Protein AF-A0ABC8R540-F1 (afdb_monomer_lite)

Structure (mmCIF, N/CA/C/O backbone):
data_AF-A0ABC8R540-F1
#
_entry.id   AF-A0ABC8R540-F1
#
loop_
_atom_site.group_PDB
_atom_site.id
_atom_site.type_symbol
_atom_site.label_atom_id
_atom_site.label_alt_id
_atom_site.label_comp_id
_atom_site.label_asym_id
_atom_site.label_entity_id
_atom_site.label_seq_id
_atom_site.pdbx_PDB_ins_code
_atom_site.Cartn_x
_atom_site.Cartn_y
_atom_site.Cartn_z
_atom_site.occupancy
_atom_site.B_iso_or_equiv
_atom_site.auth_seq_id
_atom_site.auth_comp_id
_atom_site.auth_asym_id
_atom_site.auth_atom_id
_atom_site.pdbx_PDB_model_num
ATOM 1 N N . MET A 1 1 ? 13.181 5.655 23.644 1.00 47.12 1 MET A N 1
ATOM 2 C CA . MET A 1 1 ? 13.626 5.538 22.234 1.00 47.12 1 MET A CA 1
ATOM 3 C C . MET A 1 1 ? 14.378 6.788 21.792 1.00 47.12 1 MET A C 1
ATOM 5 O O . MET A 1 1 ? 15.473 6.638 21.285 1.00 47.12 1 MET A O 1
ATOM 9 N N . ARG A 1 2 ? 13.853 7.995 22.060 1.00 46.38 2 ARG A N 1
ATOM 10 C CA . ARG A 1 2 ? 14.458 9.276 21.644 1.00 46.38 2 ARG A CA 1
ATOM 11 C C . ARG A 1 2 ? 15.790 9.652 22.323 1.00 46.38 2 ARG A C 1
ATOM 13 O O . ARG A 1 2 ? 16.563 10.379 21.729 1.00 46.38 2 ARG A O 1
ATOM 20 N N . SER A 1 3 ? 16.086 9.136 23.518 1.00 61.06 3 SER A N 1
ATOM 21 C CA . SER A 1 3 ? 17.329 9.436 24.257 1.00 61.06 3 SER A CA 1
ATOM 22 C C . SER A 1 3 ? 18.547 8.604 23.835 1.00 61.06 3 SER A C 1
ATOM 24 O O . SER A 1 3 ? 19.637 8.805 24.357 1.00 61.06 3 SER A O 1
ATOM 26 N N . ASN A 1 4 ? 18.376 7.634 22.932 1.00 74.06 4 ASN A N 1
ATOM 27 C CA . ASN A 1 4 ? 19.455 6.761 22.481 1.00 74.06 4 ASN A CA 1
ATOM 28 C C . ASN A 1 4 ? 19.668 6.977 20.981 1.00 74.06 4 ASN A C 1
ATOM 30 O O . ASN A 1 4 ? 18.950 6.402 20.160 1.00 74.06 4 ASN A O 1
ATOM 34 N N . LEU A 1 5 ? 20.647 7.824 20.655 1.00 74.94 5 LEU A N 1
ATOM 35 C CA . LEU A 1 5 ? 20.986 8.202 19.281 1.00 74.94 5 LEU A CA 1
ATOM 36 C C . LEU A 1 5 ? 21.286 6.981 18.401 1.00 74.94 5 LEU A C 1
ATOM 38 O O . LEU A 1 5 ? 20.848 6.947 17.258 1.00 74.94 5 LEU A O 1
ATOM 42 N N . GLY A 1 6 ? 21.928 5.940 18.943 1.00 73.75 6 GLY A N 1
ATOM 43 C CA . GLY A 1 6 ? 22.198 4.702 18.204 1.00 73.75 6 GLY A CA 1
ATOM 44 C C . GLY A 1 6 ? 20.923 3.968 17.775 1.00 73.75 6 GLY A C 1
ATOM 45 O O . GLY A 1 6 ? 20.783 3.586 16.618 1.00 73.75 6 GLY A O 1
ATOM 46 N N . LYS A 1 7 ? 19.939 3.829 18.674 1.00 64.69 7 LYS A N 1
ATOM 47 C CA . LYS A 1 7 ? 18.637 3.216 18.335 1.00 64.69 7 LYS A CA 1
ATOM 48 C C . LYS A 1 7 ? 17.853 4.045 17.317 1.00 64.69 7 LYS A C 1
ATOM 50 O O . LYS A 1 7 ? 17.148 3.473 16.490 1.00 64.69 7 LYS A O 1
ATOM 55 N N . LEU A 1 8 ? 17.967 5.370 17.387 1.00 70.69 8 LEU A N 1
ATOM 56 C CA . LEU A 1 8 ? 17.351 6.278 16.422 1.00 70.69 8 LEU A CA 1
ATOM 57 C C . LEU A 1 8 ? 18.009 6.149 15.040 1.00 70.69 8 LEU A C 1
ATOM 59 O O . LEU A 1 8 ? 17.301 6.027 14.046 1.00 70.69 8 LEU A O 1
ATOM 63 N N . ALA A 1 9 ? 19.342 6.106 14.986 1.00 68.88 9 ALA A N 1
ATOM 64 C CA . ALA A 1 9 ? 20.094 5.924 13.749 1.00 68.88 9 ALA A CA 1
ATOM 65 C C . ALA A 1 9 ? 19.751 4.591 13.069 1.00 68.88 9 ALA A C 1
ATOM 67 O O . ALA A 1 9 ? 19.453 4.576 11.881 1.00 68.88 9 ALA A O 1
ATOM 68 N N . ILE A 1 10 ? 19.696 3.488 13.824 1.00 72.19 10 ILE A N 1
ATOM 69 C CA . ILE A 1 10 ? 19.305 2.172 13.290 1.00 72.19 10 ILE A CA 1
ATOM 70 C C . ILE A 1 10 ? 17.893 2.215 12.695 1.00 72.19 10 ILE A C 1
ATOM 72 O O . ILE A 1 10 ? 17.674 1.698 11.604 1.00 72.19 10 ILE A O 1
ATOM 76 N N . PHE A 1 11 ? 16.937 2.846 13.383 1.00 75.31 11 PHE A N 1
ATOM 77 C CA . PHE A 1 11 ? 15.575 2.988 12.867 1.00 75.31 11 PHE A CA 1
ATOM 78 C C . PHE A 1 11 ? 15.550 3.727 11.521 1.00 75.31 11 PHE A C 1
ATOM 80 O O . PHE A 1 11 ? 14.946 3.234 10.572 1.00 75.31 11 PHE A O 1
ATOM 87 N N . TRP A 1 12 ? 16.240 4.865 11.417 1.00 76.81 12 TRP A N 1
ATOM 88 C CA . TRP A 1 12 ? 16.290 5.643 10.177 1.00 76.81 12 TRP A CA 1
ATOM 89 C C . TRP A 1 12 ? 17.047 4.943 9.053 1.00 76.81 12 TRP A C 1
ATOM 91 O O . TRP A 1 12 ? 16.601 4.998 7.913 1.00 76.81 12 TRP A O 1
ATOM 101 N N . LEU A 1 13 ? 18.133 4.233 9.361 1.00 79.81 13 LEU A N 1
ATOM 102 C CA . LEU A 1 13 ? 18.852 3.427 8.375 1.00 79.81 13 LEU A CA 1
ATOM 103 C C . LEU A 1 13 ? 17.960 2.319 7.807 1.00 79.81 13 LEU A C 1
ATOM 105 O O . LEU A 1 13 ? 17.928 2.126 6.598 1.00 79.81 13 LEU A O 1
ATOM 109 N N . LEU A 1 14 ? 17.174 1.642 8.650 1.00 75.94 14 LEU A N 1
ATOM 110 C CA . LEU A 1 14 ? 16.216 0.636 8.184 1.00 75.94 14 LEU A CA 1
ATOM 111 C C . LEU A 1 14 ? 15.111 1.247 7.311 1.00 75.94 14 LEU A C 1
ATOM 113 O O . LEU A 1 14 ? 14.719 0.637 6.320 1.00 75.94 14 LEU A O 1
ATOM 117 N N . GLN A 1 15 ? 14.624 2.447 7.648 1.00 78.56 15 GLN A N 1
ATOM 118 C CA . GLN A 1 15 ? 13.660 3.170 6.808 1.00 78.56 15 GLN A CA 1
ATOM 119 C C . GLN A 1 15 ? 14.271 3.580 5.463 1.00 78.56 15 GLN A C 1
ATOM 121 O O . GLN A 1 15 ? 13.630 3.401 4.434 1.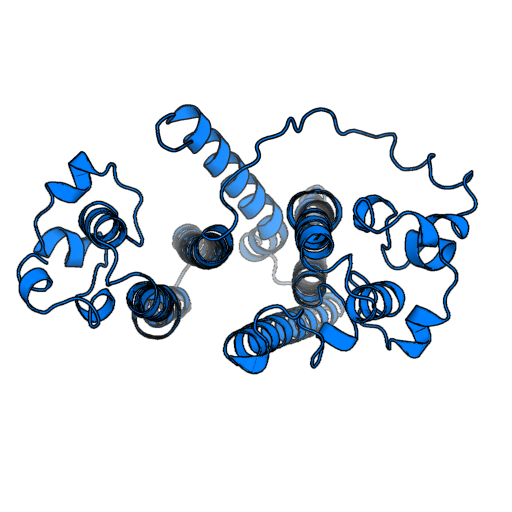00 78.56 15 GLN A O 1
ATOM 126 N N . ALA A 1 16 ? 15.512 4.070 5.455 1.00 78.00 16 ALA A N 1
ATOM 127 C CA . ALA A 1 16 ? 16.214 4.448 4.233 1.00 78.00 16 ALA A CA 1
ATOM 128 C C . ALA A 1 16 ? 16.459 3.239 3.321 1.00 78.00 16 ALA A C 1
ATOM 130 O O . ALA A 1 16 ? 16.177 3.313 2.131 1.00 78.00 16 ALA A O 1
ATOM 131 N N . VAL A 1 17 ? 16.913 2.110 3.880 1.00 80.75 17 VAL A N 1
ATOM 132 C CA . VAL A 1 17 ? 17.116 0.861 3.126 1.00 80.75 17 VAL A CA 1
ATOM 133 C C . VAL A 1 17 ? 15.801 0.344 2.556 1.00 80.75 17 VAL A C 1
ATOM 135 O O . VAL A 1 17 ? 15.766 -0.052 1.394 1.00 80.75 17 VAL A O 1
ATOM 138 N N . TRP A 1 18 ? 14.714 0.373 3.335 1.00 83.62 18 TRP A N 1
ATOM 139 C CA . TRP A 1 18 ? 13.384 0.017 2.835 1.00 83.62 18 TRP A CA 1
ATOM 140 C C . TRP A 1 18 ? 13.024 0.893 1.642 1.00 83.62 18 TRP A C 1
ATOM 142 O O . TRP A 1 18 ? 12.814 0.375 0.546 1.00 83.62 18 TRP A O 1
ATOM 152 N N . VAL A 1 19 ? 12.966 2.205 1.853 1.00 85.44 19 VAL A N 1
ATOM 153 C CA . VAL A 1 19 ? 12.575 3.179 0.836 1.00 85.44 19 VAL A CA 1
ATOM 154 C C . VAL A 1 19 ? 13.396 3.008 -0.441 1.00 85.44 19 VAL A C 1
ATOM 156 O O . VAL A 1 19 ? 12.819 2.888 -1.517 1.00 85.44 19 VAL A O 1
ATOM 159 N N . TRP A 1 20 ? 14.718 2.911 -0.302 1.00 85.19 20 TRP A N 1
ATOM 160 C CA . TRP A 1 20 ? 15.637 2.694 -1.413 1.00 85.19 20 TRP A CA 1
ATOM 161 C C . TRP A 1 20 ? 15.336 1.395 -2.167 1.00 85.19 20 TRP A C 1
ATOM 163 O O . TRP A 1 20 ? 15.278 1.405 -3.392 1.00 85.19 20 TRP A O 1
ATOM 173 N N . THR A 1 21 ? 15.082 0.296 -1.448 1.00 85.06 21 THR A N 1
ATOM 174 C CA . THR A 1 21 ? 14.774 -1.012 -2.051 1.00 85.06 21 THR A CA 1
ATOM 175 C C . THR A 1 21 ? 13.463 -0.975 -2.834 1.00 85.06 21 THR A C 1
ATOM 177 O O . THR A 1 21 ? 13.376 -1.517 -3.932 1.00 85.06 21 THR A O 1
ATOM 180 N N . VAL A 1 22 ? 12.432 -0.326 -2.290 1.00 88.62 22 VAL A N 1
ATOM 181 C CA . VAL A 1 22 ? 11.117 -0.224 -2.940 1.00 88.62 22 VAL A CA 1
ATOM 182 C C . VAL A 1 22 ? 11.162 0.718 -4.145 1.00 88.62 22 VAL A C 1
ATOM 184 O O . VAL A 1 22 ? 10.507 0.440 -5.146 1.00 88.62 22 VAL A O 1
ATOM 187 N N . SER A 1 23 ? 11.990 1.768 -4.112 1.00 88.38 23 SER A N 1
ATOM 188 C CA . SER A 1 23 ? 12.161 2.688 -5.242 1.00 88.38 23 SER A CA 1
ATOM 189 C C . SER A 1 23 ? 13.032 2.144 -6.380 1.00 88.38 23 SER A C 1
ATOM 191 O O . SER A 1 23 ? 13.073 2.772 -7.436 1.00 88.38 23 SER A O 1
ATOM 193 N N . LEU A 1 24 ? 13.706 0.998 -6.206 1.00 87.94 24 LEU A N 1
ATOM 194 C CA . LEU A 1 24 ? 14.643 0.439 -7.190 1.00 87.94 24 LEU A CA 1
ATOM 195 C C . LEU A 1 24 ? 14.094 0.369 -8.628 1.00 87.94 24 LEU A C 1
ATOM 197 O O . LEU A 1 24 ? 14.815 0.818 -9.520 1.00 87.94 24 LEU A O 1
ATOM 201 N N . PRO A 1 25 ? 12.861 -0.116 -8.899 1.00 88.56 25 PRO A N 1
ATOM 202 C CA . PRO A 1 25 ? 12.343 -0.157 -10.269 1.00 88.56 25 PRO A CA 1
ATOM 203 C C . PRO A 1 25 ? 12.325 1.227 -10.933 1.00 88.56 25 PRO A C 1
ATOM 205 O O . PRO A 1 25 ? 12.754 1.385 -12.072 1.00 88.56 25 PRO A O 1
ATOM 208 N N . VAL A 1 26 ? 11.897 2.254 -10.190 1.00 89.06 26 VAL A N 1
ATOM 209 C CA . VAL A 1 26 ? 11.849 3.643 -10.669 1.00 89.06 26 VAL A CA 1
ATOM 210 C C . VAL A 1 26 ? 13.258 4.189 -10.868 1.00 89.06 26 VAL A C 1
ATOM 212 O O . VAL A 1 26 ? 13.526 4.855 -11.865 1.00 89.06 26 VAL A O 1
ATOM 215 N N . THR A 1 27 ? 14.170 3.909 -9.935 1.00 87.62 27 THR A N 1
ATOM 216 C CA . THR A 1 27 ? 15.563 4.354 -10.027 1.00 87.62 27 THR A CA 1
ATOM 217 C C . THR A 1 27 ? 16.251 3.778 -11.261 1.00 87.62 27 THR A C 1
ATOM 219 O O . THR A 1 27 ? 16.881 4.538 -11.989 1.00 87.62 27 THR A O 1
ATOM 222 N N . ILE A 1 28 ? 16.095 2.477 -11.537 1.00 86.00 28 ILE A N 1
ATOM 223 C CA . ILE A 1 28 ? 16.726 1.845 -12.703 1.00 86.00 28 ILE A CA 1
ATOM 224 C C . ILE A 1 28 ? 16.176 2.426 -14.002 1.00 86.00 28 ILE A C 1
ATOM 226 O O . ILE A 1 28 ? 16.968 2.843 -14.846 1.00 86.00 28 ILE A O 1
ATOM 230 N N . VAL A 1 29 ? 14.849 2.528 -14.135 1.00 86.06 29 VAL A N 1
ATOM 231 C CA . VAL A 1 29 ? 14.216 3.087 -15.340 1.00 86.06 29 VAL A CA 1
ATOM 232 C C . VAL A 1 29 ? 14.710 4.508 -15.615 1.00 86.06 29 VAL A C 1
ATOM 234 O O . VAL A 1 29 ? 15.120 4.792 -16.733 1.00 86.06 29 VAL A O 1
ATOM 237 N N . ASN A 1 30 ? 14.755 5.379 -14.601 1.00 86.44 30 ASN A N 1
ATOM 238 C CA . ASN A 1 30 ? 15.206 6.765 -14.779 1.00 86.44 30 ASN A CA 1
ATOM 239 C C . ASN A 1 30 ? 16.727 6.912 -14.951 1.00 86.44 30 ASN A C 1
ATOM 241 O O . ASN A 1 30 ? 17.184 7.925 -15.466 1.00 86.44 30 ASN A O 1
ATOM 245 N N . SER A 1 31 ? 17.519 5.931 -14.509 1.00 86.06 31 SER A N 1
ATOM 246 C CA . SER A 1 31 ? 18.975 5.911 -14.728 1.00 86.06 31 SER A CA 1
ATOM 247 C C . SER A 1 31 ? 19.379 5.317 -16.080 1.00 86.06 31 SER A C 1
ATOM 249 O O . SER A 1 31 ? 20.547 5.372 -16.465 1.00 86.06 31 SER A O 1
ATOM 251 N N . SER A 1 32 ? 18.427 4.704 -16.784 1.00 81.94 32 SER A N 1
ATOM 252 C CA . SER A 1 32 ? 18.671 4.036 -18.049 1.00 81.94 32 SER A CA 1
ATOM 253 C C . SER A 1 32 ? 18.703 5.041 -19.196 1.00 81.94 32 SER A C 1
ATOM 255 O O . SER A 1 32 ? 17.778 5.824 -19.376 1.00 81.94 32 SER A O 1
ATOM 257 N N . ASN A 1 33 ? 19.727 4.946 -20.046 1.00 83.50 33 ASN A N 1
ATOM 258 C CA . ASN A 1 33 ? 19.797 5.679 -21.318 1.00 83.50 33 ASN A CA 1
ATOM 259 C C . ASN A 1 33 ? 19.090 4.928 -22.464 1.00 83.50 33 ASN A C 1
ATOM 261 O O . ASN A 1 33 ? 19.335 5.197 -23.642 1.00 83.50 33 ASN A O 1
ATOM 265 N N . ARG A 1 34 ? 18.277 3.917 -22.133 1.00 82.31 34 ARG A N 1
ATOM 266 C CA . ARG A 1 34 ? 17.535 3.106 -23.100 1.00 82.31 34 ARG A CA 1
ATOM 267 C C . ARG A 1 34 ? 16.124 3.660 -23.221 1.00 82.31 34 ARG A C 1
ATOM 269 O O . ARG A 1 34 ? 15.418 3.782 -22.227 1.00 82.31 34 ARG A O 1
ATOM 276 N N . TYR A 1 35 ? 15.715 3.926 -24.456 1.00 79.12 35 TYR A N 1
ATOM 277 C CA . TYR A 1 35 ? 14.397 4.461 -24.790 1.00 79.12 35 TYR A CA 1
ATOM 278 C C . TYR A 1 35 ? 13.658 3.472 -25.700 1.00 79.12 35 TYR A C 1
ATOM 280 O O . TYR A 1 35 ? 13.552 3.716 -26.906 1.00 79.12 35 TYR A O 1
ATOM 288 N N . PRO A 1 36 ? 13.222 2.310 -25.175 1.00 80.56 36 PRO A N 1
ATOM 289 C CA . PRO A 1 36 ? 12.414 1.389 -25.962 1.00 80.56 36 PRO A CA 1
ATOM 290 C C . PRO A 1 36 ? 11.093 2.057 -26.377 1.00 80.56 36 PRO A C 1
ATOM 292 O O . PRO A 1 36 ? 10.600 2.976 -25.721 1.00 80.56 36 PRO A O 1
ATOM 295 N N . SER A 1 37 ? 10.516 1.600 -27.490 1.00 89.12 37 SER A N 1
ATOM 296 C CA . SER A 1 37 ? 9.146 1.966 -27.872 1.00 89.12 37 SER A CA 1
ATOM 297 C C . SER A 1 37 ? 8.148 1.504 -26.810 1.00 89.12 37 SER A C 1
ATOM 299 O O . SER A 1 37 ? 8.460 0.604 -26.052 1.00 89.12 37 SER A O 1
ATOM 301 N N . LEU A 1 38 ? 6.931 2.047 -26.782 1.00 90.00 38 LEU A N 1
ATOM 302 C CA . LEU A 1 38 ? 5.901 1.602 -25.836 1.00 90.00 38 LEU A CA 1
ATOM 303 C C . LEU A 1 38 ? 5.588 0.098 -25.993 1.00 90.00 38 LEU A C 1
ATOM 305 O O . LEU A 1 38 ? 5.242 -0.351 -27.089 1.00 90.00 38 LEU A O 1
ATOM 309 N N . HIS A 1 39 ? 5.659 -0.651 -24.895 1.00 92.19 39 HIS A N 1
ATOM 310 C CA . HIS A 1 39 ? 5.347 -2.076 -24.804 1.00 92.19 39 HIS A CA 1
ATOM 311 C C . HIS A 1 39 ? 3.999 -2.326 -24.095 1.00 92.19 39 HIS A C 1
ATOM 313 O O . HIS A 1 39 ? 3.390 -1.433 -23.501 1.00 92.19 39 HIS A O 1
ATOM 319 N N . ALA A 1 40 ? 3.491 -3.562 -24.165 1.00 94.81 40 ALA A N 1
ATOM 320 C CA . ALA A 1 40 ? 2.240 -3.933 -23.494 1.00 94.81 40 ALA A CA 1
ATOM 321 C C . ALA A 1 40 ? 2.385 -3.880 -21.963 1.00 94.81 40 ALA A C 1
ATOM 323 O O . ALA A 1 40 ? 1.448 -3.521 -21.253 1.00 94.81 40 ALA A O 1
ATOM 324 N N . GLU A 1 41 ? 3.576 -4.201 -21.471 1.00 94.62 41 GLU A N 1
ATOM 325 C CA . GLU A 1 41 ? 3.988 -4.161 -20.076 1.00 94.62 41 GLU A CA 1
ATOM 326 C C . GLU A 1 41 ? 3.877 -2.747 -19.492 1.00 94.62 41 GLU A C 1
ATOM 328 O O . GLU A 1 41 ? 3.388 -2.603 -18.374 1.00 94.62 41 GLU A O 1
ATOM 333 N N . ASP A 1 42 ? 4.208 -1.700 -20.260 1.00 91.06 42 ASP A N 1
ATOM 334 C CA . ASP A 1 42 ? 4.004 -0.306 -19.841 1.00 91.06 42 ASP A CA 1
ATOM 335 C C . ASP A 1 42 ? 2.521 -0.027 -19.580 1.00 91.06 42 ASP A C 1
ATOM 337 O O . ASP A 1 42 ? 2.144 0.510 -18.539 1.00 91.06 42 ASP A O 1
ATOM 341 N N . ILE A 1 43 ? 1.654 -0.437 -20.512 1.00 94.88 43 ILE A N 1
ATOM 342 C CA . ILE A 1 43 ? 0.205 -0.221 -20.422 1.00 94.88 43 ILE A CA 1
ATOM 343 C C . ILE A 1 43 ? -0.375 -0.995 -19.234 1.00 94.88 43 ILE A C 1
ATOM 345 O O . ILE A 1 43 ? -1.165 -0.448 -18.463 1.00 94.88 43 ILE A O 1
ATOM 349 N N . ILE A 1 44 ? 0.026 -2.258 -19.063 1.00 97.12 44 ILE A N 1
ATOM 350 C CA . ILE A 1 44 ? -0.417 -3.102 -17.948 1.00 97.12 44 ILE A CA 1
ATOM 351 C C . ILE A 1 44 ? 0.063 -2.512 -16.621 1.00 97.12 44 ILE A C 1
ATOM 353 O O . ILE A 1 44 ? -0.737 -2.362 -15.698 1.00 97.12 44 ILE A O 1
ATOM 357 N N . GLY A 1 45 ? 1.338 -2.136 -16.527 1.00 96.25 45 GLY A N 1
ATOM 358 C CA . GLY A 1 45 ? 1.928 -1.570 -15.321 1.00 96.25 45 GLY A CA 1
ATOM 359 C C . GLY A 1 45 ? 1.270 -0.253 -14.913 1.00 96.25 45 GLY A C 1
ATOM 360 O O . GLY A 1 45 ? 0.874 -0.097 -13.756 1.00 96.25 45 GLY A O 1
ATOM 361 N N . TRP A 1 46 ? 1.038 0.658 -15.863 1.00 94.50 46 TRP A N 1
ATOM 362 C CA . TRP A 1 46 ? 0.318 1.909 -15.608 1.00 94.50 46 TRP A CA 1
ATOM 363 C C . TRP A 1 46 ? -1.158 1.700 -15.265 1.00 94.50 46 TRP A C 1
ATOM 365 O O . TRP A 1 46 ? -1.693 2.422 -14.418 1.00 94.50 46 TRP A O 1
ATOM 375 N N . ALA A 1 47 ? -1.826 0.708 -15.860 1.00 97.56 47 ALA A N 1
ATOM 376 C CA . ALA A 1 47 ? -3.190 0.342 -15.482 1.00 97.56 47 ALA A CA 1
ATOM 377 C C . ALA A 1 47 ? -3.242 -0.202 -14.045 1.00 97.56 47 ALA A C 1
ATOM 379 O O . ALA A 1 47 ? -4.087 0.225 -13.256 1.00 97.56 47 ALA A O 1
ATOM 380 N N . MET A 1 48 ? -2.311 -1.089 -13.678 1.00 98.12 48 MET A N 1
ATOM 381 C CA . MET A 1 48 ? -2.178 -1.611 -12.316 1.00 98.12 48 MET A CA 1
ATOM 382 C C . MET A 1 48 ? -1.904 -0.492 -11.312 1.00 98.12 48 MET A C 1
ATOM 384 O O . MET A 1 48 ? -2.593 -0.396 -10.298 1.00 98.12 48 MET A O 1
ATOM 388 N N . TRP A 1 49 ? -0.952 0.390 -11.625 1.00 97.31 49 TRP A N 1
ATOM 389 C CA . TRP A 1 49 ? -0.638 1.558 -10.811 1.00 97.31 49 TRP A CA 1
ATOM 390 C C . TRP A 1 49 ? -1.861 2.451 -10.606 1.00 97.31 49 TRP A C 1
ATOM 392 O O . TRP A 1 49 ? -2.203 2.770 -9.469 1.00 97.31 49 TRP A O 1
ATOM 402 N N . SER A 1 50 ? -2.574 2.770 -11.690 1.00 95.56 50 SER A N 1
ATOM 403 C CA . SER A 1 50 ? -3.770 3.619 -11.654 1.00 95.56 50 SER A CA 1
ATOM 404 C C . SER A 1 50 ? -4.874 3.007 -10.793 1.00 95.56 50 SER A C 1
ATOM 406 O O . SER A 1 50 ? -5.480 3.689 -9.972 1.00 95.56 50 SER A O 1
ATOM 408 N N . VAL A 1 51 ? -5.131 1.705 -10.929 1.00 97.25 51 VAL A N 1
ATOM 409 C CA . VAL A 1 51 ? -6.107 1.007 -10.082 1.00 97.25 51 VAL A CA 1
ATOM 410 C C . VAL A 1 51 ? -5.650 0.992 -8.623 1.00 97.25 51 VAL A C 1
ATOM 412 O O . VAL A 1 51 ? -6.460 1.258 -7.736 1.00 97.25 51 VAL A O 1
ATOM 415 N N . GLY A 1 52 ? -4.370 0.717 -8.366 1.00 95.06 52 GLY A N 1
ATOM 416 C CA . GLY A 1 52 ? -3.817 0.660 -7.017 1.00 95.06 52 GLY A CA 1
ATOM 417 C C . GLY A 1 52 ? -3.955 1.991 -6.280 1.00 95.06 52 GLY A C 1
ATOM 418 O O . GLY A 1 52 ? -4.562 2.029 -5.208 1.00 95.06 52 GLY A O 1
ATOM 419 N N . ILE A 1 53 ? -3.516 3.093 -6.901 1.00 90.81 53 ILE A N 1
ATOM 420 C CA . ILE A 1 53 ? -3.615 4.432 -6.304 1.00 90.81 53 ILE A CA 1
ATOM 421 C C . ILE A 1 53 ? -5.072 4.871 -6.110 1.00 90.81 53 ILE A C 1
ATOM 423 O O . ILE A 1 53 ? -5.406 5.469 -5.088 1.00 90.81 53 ILE A O 1
ATOM 427 N N . LEU A 1 54 ? -5.974 4.536 -7.042 1.00 94.81 54 LEU A N 1
ATOM 428 C CA . LEU A 1 54 ? -7.399 4.849 -6.905 1.00 94.81 54 LEU A CA 1
ATOM 429 C C . LEU A 1 54 ? -8.031 4.099 -5.731 1.00 94.81 54 LEU A C 1
ATOM 431 O O . LEU A 1 54 ? -8.789 4.697 -4.961 1.00 94.81 54 LEU A O 1
ATOM 435 N N . VAL A 1 55 ? -7.731 2.807 -5.574 1.00 94.00 55 VAL A N 1
ATOM 436 C CA . VAL A 1 55 ? -8.234 2.003 -4.453 1.00 94.00 55 VAL A CA 1
ATOM 437 C C . VAL A 1 55 ? -7.690 2.530 -3.131 1.00 94.00 55 VAL A C 1
ATOM 439 O O . VAL A 1 55 ? -8.464 2.699 -2.188 1.00 94.00 55 VAL A O 1
ATOM 442 N N . GLU A 1 56 ? -6.393 2.821 -3.062 1.00 93.94 56 GLU A N 1
ATOM 443 C CA . GLU A 1 56 ? -5.749 3.329 -1.855 1.00 93.94 56 GLU A CA 1
ATOM 444 C C . GLU A 1 56 ? -6.302 4.691 -1.437 1.00 93.94 56 GLU A C 1
ATOM 446 O O . GLU A 1 56 ? -6.810 4.839 -0.321 1.00 93.94 56 GLU A O 1
ATOM 451 N N . ALA A 1 57 ? -6.304 5.661 -2.354 1.00 90.94 57 ALA A N 1
ATOM 452 C CA . ALA A 1 57 ? -6.822 6.997 -2.092 1.00 90.94 57 ALA A CA 1
ATOM 453 C C . ALA A 1 57 ? -8.297 6.949 -1.667 1.00 90.94 57 ALA A C 1
ATOM 455 O O . ALA A 1 57 ? -8.702 7.616 -0.711 1.00 90.94 57 ALA A O 1
ATOM 456 N N . THR A 1 58 ? -9.104 6.110 -2.326 1.00 90.12 58 THR A N 1
ATOM 457 C CA . THR A 1 58 ? -10.514 5.912 -1.968 1.00 90.12 58 THR A CA 1
ATOM 458 C C . THR A 1 58 ? -10.659 5.295 -0.578 1.00 90.12 58 THR A C 1
ATOM 460 O O . THR A 1 58 ? -11.483 5.755 0.217 1.00 90.12 58 THR A O 1
ATOM 463 N N . ALA A 1 59 ? -9.867 4.270 -0.256 1.00 92.62 59 ALA A N 1
ATOM 464 C CA . ALA A 1 59 ? -9.879 3.619 1.048 1.00 92.62 59 ALA A CA 1
ATOM 465 C C . ALA A 1 59 ? -9.557 4.607 2.174 1.00 92.62 59 ALA A C 1
ATOM 467 O O . ALA A 1 59 ? -10.276 4.657 3.179 1.00 92.62 59 ALA A O 1
ATOM 468 N N . ASP A 1 60 ? -8.516 5.413 2.001 1.00 90.88 60 ASP A N 1
ATOM 469 C CA . ASP A 1 60 ? -8.067 6.350 3.022 1.00 90.88 60 ASP A CA 1
ATOM 470 C C . ASP A 1 60 ? -9.038 7.514 3.206 1.00 90.88 60 ASP A C 1
ATOM 472 O O . ASP A 1 60 ? -9.391 7.835 4.347 1.00 90.88 60 ASP A O 1
ATOM 476 N N . GLN A 1 61 ? -9.575 8.065 2.112 1.00 91.50 61 GLN A N 1
ATOM 477 C CA . GLN A 1 61 ? -10.637 9.074 2.165 1.00 91.50 61 GLN A CA 1
ATOM 478 C C . GLN A 1 61 ? -11.878 8.546 2.893 1.00 91.50 61 GLN A C 1
ATOM 480 O O . GLN A 1 61 ? -12.391 9.194 3.809 1.00 91.50 61 GLN A O 1
ATOM 485 N N . GLN A 1 62 ? -12.333 7.332 2.567 1.00 91.06 62 GLN A N 1
ATOM 486 C CA . GLN A 1 62 ? -13.481 6.713 3.235 1.00 91.06 62 GLN A CA 1
ATOM 487 C C . GLN A 1 62 ? -13.227 6.483 4.727 1.00 91.06 62 GLN A C 1
ATOM 489 O O . GLN A 1 62 ? -14.101 6.747 5.553 1.00 91.06 62 GLN A O 1
ATOM 494 N N . LYS A 1 63 ? -12.026 6.029 5.098 1.00 91.81 63 LYS A N 1
ATOM 495 C CA . LYS A 1 63 ? -11.648 5.799 6.498 1.00 91.81 63 LYS A CA 1
ATOM 496 C C . LYS A 1 63 ? -11.556 7.102 7.285 1.00 91.81 63 LYS A C 1
ATOM 498 O O . LYS A 1 63 ? -11.937 7.130 8.458 1.00 91.81 63 LYS A O 1
ATOM 503 N N . LEU A 1 64 ? -11.039 8.162 6.668 1.00 89.94 64 LEU A N 1
ATOM 504 C CA . LEU A 1 64 ? -10.964 9.490 7.266 1.00 89.94 64 LEU A CA 1
ATOM 505 C C . LEU A 1 64 ? -12.368 10.054 7.496 1.00 89.94 64 LEU A C 1
ATOM 507 O O . LEU A 1 64 ? -12.705 10.407 8.627 1.00 89.94 64 LEU A O 1
ATOM 511 N N . ALA A 1 65 ? -13.212 10.039 6.462 1.00 89.12 65 ALA A N 1
ATOM 512 C CA . ALA A 1 65 ? -14.605 10.465 6.553 1.00 89.12 65 ALA A CA 1
ATOM 513 C C . ALA A 1 65 ? -15.367 9.677 7.632 1.00 89.12 65 ALA A C 1
ATOM 515 O O . ALA A 1 65 ? -16.027 10.273 8.482 1.00 89.12 65 ALA A O 1
ATOM 516 N N . PHE A 1 66 ? -15.199 8.349 7.677 1.00 91.94 66 PHE A N 1
ATOM 517 C CA . PHE A 1 66 ? -15.823 7.490 8.685 1.00 91.94 66 PHE A CA 1
ATOM 518 C C . PHE A 1 66 ? -15.442 7.895 10.114 1.00 91.94 66 PHE A C 1
ATOM 520 O O . PHE A 1 66 ? -16.309 7.962 10.984 1.00 91.94 66 PHE A O 1
ATOM 527 N N . LYS A 1 67 ? -14.158 8.186 10.362 1.00 87.69 67 LYS A N 1
ATOM 528 C CA . LYS A 1 67 ? -13.647 8.566 11.690 1.00 87.69 67 LYS A CA 1
ATOM 529 C C . LYS A 1 67 ? -14.081 9.959 12.145 1.00 87.69 67 LYS A C 1
ATOM 531 O O . LYS A 1 67 ? -14.134 10.193 13.352 1.00 87.69 67 LYS A O 1
ATOM 536 N N . ASN A 1 68 ? -14.366 10.864 11.211 1.00 90.62 68 ASN A N 1
ATOM 537 C CA . ASN A 1 68 ? -14.776 12.234 11.524 1.00 90.62 68 ASN A CA 1
ATOM 538 C C . ASN A 1 68 ? -16.229 12.321 12.020 1.00 90.62 68 ASN A C 1
ATOM 540 O O . ASN A 1 68 ? -16.595 13.286 12.689 1.00 90.62 68 ASN A O 1
ATOM 544 N N . VAL A 1 69 ? -17.045 11.295 11.766 1.00 92.88 69 VAL A N 1
ATOM 545 C CA . VAL A 1 69 ? -18.428 11.211 12.253 1.00 92.88 69 VAL A CA 1
ATOM 546 C C . VAL A 1 69 ? -18.456 10.750 13.717 1.00 92.88 69 VAL A C 1
ATOM 548 O O . VAL A 1 69 ? -17.951 9.680 14.062 1.00 92.88 69 VAL A O 1
ATOM 551 N N . LEU A 1 70 ? -19.083 11.538 14.599 1.00 91.12 70 LEU A N 1
ATOM 552 C CA . LEU A 1 70 ? -19.144 11.252 16.042 1.00 91.12 70 LEU A CA 1
ATOM 553 C C . LEU A 1 70 ? -19.849 9.926 16.366 1.00 91.12 70 LEU A C 1
ATOM 555 O O . LEU A 1 70 ? -19.400 9.198 17.250 1.00 91.12 70 LEU A O 1
ATOM 559 N N . GLU A 1 71 ? -20.892 9.576 15.614 1.00 93.56 71 GLU A N 1
ATOM 560 C CA . GLU A 1 71 ? -21.663 8.332 15.769 1.00 93.56 71 GLU A CA 1
ATOM 561 C C . GLU A 1 71 ? -20.860 7.061 15.449 1.00 93.56 71 GLU A C 1
ATOM 563 O O . GLU A 1 71 ? -21.262 5.949 15.807 1.00 93.56 71 GLU A O 1
ATOM 568 N N . ASN A 1 72 ? -19.717 7.212 14.776 1.00 91.31 72 ASN A N 1
ATOM 569 C CA . ASN A 1 72 ? -18.821 6.118 14.416 1.00 91.31 72 ASN A CA 1
ATOM 570 C C . ASN A 1 72 ? -17.709 5.893 15.447 1.00 91.31 72 ASN A C 1
ATOM 572 O O . ASN A 1 72 ? -16.899 4.971 15.304 1.00 91.31 72 ASN A O 1
ATOM 576 N N . ARG A 1 73 ? -17.655 6.700 16.515 1.00 87.88 73 ARG A N 1
ATOM 577 C CA . ARG A 1 73 ? -16.697 6.489 17.605 1.00 87.88 73 ARG A CA 1
ATOM 578 C C . ARG A 1 73 ? -16.912 5.113 18.232 1.00 87.88 73 ARG A C 1
ATOM 580 O O . ARG A 1 73 ? -18.021 4.745 18.595 1.00 87.88 73 ARG A O 1
ATOM 587 N N . GLY A 1 74 ? -15.826 4.353 18.358 1.00 87.50 74 GLY A N 1
ATOM 588 C CA . GLY A 1 74 ? -15.880 2.986 18.883 1.00 87.50 74 GLY A CA 1
ATOM 589 C C . GLY A 1 74 ? -16.411 1.942 17.893 1.00 87.50 74 GLY A C 1
ATOM 590 O O . GLY A 1 74 ? -16.685 0.823 18.311 1.00 87.50 74 GLY A O 1
ATOM 591 N N . LYS A 1 75 ? -16.531 2.272 16.601 1.00 91.44 75 LYS A N 1
ATOM 592 C CA . LYS A 1 75 ? -16.843 1.319 15.525 1.00 91.44 75 LYS A CA 1
ATOM 593 C C . LYS A 1 75 ? -15.629 1.110 14.612 1.00 91.44 75 LYS A C 1
ATOM 595 O O . LYS A 1 75 ? -14.685 1.906 14.612 1.00 91.44 75 LYS A O 1
ATOM 600 N N . TRP A 1 76 ? -15.646 0.033 13.833 1.00 93.88 76 TRP A N 1
ATOM 601 C CA . TRP A 1 76 ? -14.683 -0.221 12.757 1.00 93.88 76 TRP A CA 1
ATOM 602 C C . TRP A 1 76 ? -15.236 0.295 11.426 1.00 93.88 76 TRP A C 1
ATOM 604 O O . TRP A 1 76 ? -16.447 0.336 11.225 1.00 93.88 76 TRP A O 1
ATOM 614 N N . CYS A 1 77 ? -14.345 0.695 10.520 1.00 93.31 77 CYS A N 1
ATOM 615 C CA . CYS A 1 77 ? -14.737 1.154 9.190 1.00 93.31 77 CYS A CA 1
ATOM 616 C C . CYS A 1 77 ? -15.188 -0.046 8.350 1.00 93.31 77 CYS A C 1
ATOM 618 O O . CYS A 1 77 ? -14.410 -0.974 8.152 1.00 93.31 77 CYS A O 1
ATOM 620 N N . ASN A 1 78 ? -16.431 -0.018 7.876 1.00 94.75 78 ASN A N 1
ATOM 621 C CA . ASN A 1 78 ? -17.044 -1.057 7.044 1.00 94.75 78 ASN A CA 1
ATOM 622 C C . ASN A 1 78 ? -17.860 -0.443 5.888 1.00 94.75 78 ASN A C 1
ATOM 624 O O . ASN A 1 78 ? -18.909 -0.960 5.503 1.00 94.75 78 ASN A O 1
ATOM 628 N N . VAL A 1 79 ? -17.425 0.709 5.372 1.00 94.19 79 VAL A N 1
ATOM 629 C CA . VAL A 1 79 ? -18.104 1.454 4.300 1.00 94.19 79 VAL A CA 1
ATOM 630 C C . VAL A 1 79 ? -17.284 1.437 3.012 1.00 94.19 79 VAL A C 1
ATOM 632 O O . VAL A 1 79 ? -16.060 1.356 3.056 1.00 94.19 79 VAL A O 1
ATOM 635 N N . GLY A 1 80 ? -17.959 1.521 1.863 1.00 95.81 80 GLY A N 1
ATOM 636 C CA . GLY A 1 80 ? -17.305 1.564 0.553 1.00 95.81 80 GLY A CA 1
ATOM 637 C C . GLY A 1 80 ? -16.372 0.374 0.311 1.00 95.81 80 GLY A C 1
ATOM 638 O O . GLY A 1 80 ? -16.794 -0.770 0.468 1.00 95.81 80 GLY A O 1
ATOM 639 N N . VAL A 1 81 ? -15.109 0.633 -0.043 1.00 96.44 81 VAL A N 1
ATOM 640 C CA . VAL A 1 81 ? -14.122 -0.424 -0.333 1.00 96.44 81 VAL A CA 1
ATOM 641 C C . VAL A 1 81 ? -13.759 -1.255 0.900 1.00 96.44 81 VAL A C 1
ATOM 643 O O . VAL A 1 81 ? -13.386 -2.417 0.761 1.00 96.44 81 VAL A O 1
ATOM 646 N N . TRP A 1 82 ? -13.988 -0.722 2.107 1.00 96.19 82 TRP A N 1
ATOM 647 C CA . TRP A 1 82 ? -13.830 -1.467 3.361 1.00 96.19 82 TRP A CA 1
ATOM 648 C C . TRP A 1 82 ? -14.887 -2.563 3.547 1.00 96.19 82 TRP A C 1
ATOM 650 O O . TRP A 1 82 ? -14.762 -3.388 4.439 1.00 96.19 82 TRP A O 1
ATOM 660 N N . LYS A 1 83 ? -15.946 -2.605 2.728 1.00 95.75 83 LYS A N 1
ATOM 661 C CA . LYS A 1 83 ? -16.865 -3.757 2.703 1.00 95.75 83 LYS A CA 1
ATOM 662 C C . LYS A 1 83 ? -16.263 -4.961 1.990 1.00 95.75 83 LYS A C 1
ATOM 664 O O . LYS A 1 83 ? -16.635 -6.081 2.309 1.00 95.75 83 LYS A O 1
ATOM 669 N N . TYR A 1 84 ? -15.367 -4.724 1.036 1.00 96.31 84 TYR A N 1
ATOM 670 C CA . TYR A 1 84 ? -14.828 -5.758 0.154 1.00 96.31 84 TYR A CA 1
ATOM 671 C C . TYR A 1 84 ? -13.459 -6.273 0.606 1.00 96.31 84 TYR A C 1
ATOM 673 O O . TYR A 1 84 ? -13.063 -7.381 0.259 1.00 96.31 84 TYR A O 1
ATOM 681 N N . SER A 1 85 ? -12.729 -5.479 1.386 1.00 97.00 85 SER A N 1
ATOM 682 C CA . SER A 1 85 ? -11.462 -5.866 2.001 1.00 97.00 85 SER A CA 1
ATOM 683 C C . SER A 1 85 ? -11.314 -5.193 3.361 1.00 97.00 85 SER A C 1
ATOM 685 O O . SER A 1 85 ? -11.797 -4.079 3.564 1.00 97.00 85 SER A O 1
ATOM 687 N N . ARG A 1 86 ? -10.633 -5.853 4.300 1.00 96.31 86 ARG A N 1
ATOM 688 C CA . ARG A 1 86 ? -10.299 -5.287 5.612 1.00 96.31 86 ARG A CA 1
ATOM 689 C C . ARG A 1 86 ? -9.128 -4.317 5.550 1.00 96.31 86 ARG A C 1
ATOM 691 O O . ARG A 1 86 ? -9.057 -3.459 6.422 1.00 96.31 86 ARG A O 1
ATOM 698 N N . HIS A 1 87 ? -8.259 -4.424 4.542 1.00 96.06 87 HIS A N 1
ATOM 699 C CA . HIS A 1 87 ? -7.125 -3.520 4.305 1.00 96.06 87 HIS A CA 1
ATOM 700 C C . HIS A 1 87 ? -7.028 -3.133 2.818 1.00 96.06 87 HIS A C 1
ATOM 702 O O . HIS A 1 87 ? -6.026 -3.427 2.163 1.00 96.06 87 HIS A O 1
ATOM 708 N N . PRO A 1 88 ? -8.058 -2.468 2.253 1.00 96.88 88 PRO A N 1
ATOM 709 C CA . PRO A 1 88 ? -8.087 -2.109 0.834 1.00 96.88 88 PRO A CA 1
ATOM 710 C C . PRO A 1 88 ? -6.968 -1.127 0.464 1.00 96.88 88 PRO A C 1
ATOM 712 O O . PRO A 1 88 ? -6.449 -1.183 -0.644 1.00 96.88 88 PRO A O 1
ATOM 715 N N . ASN A 1 89 ? -6.539 -0.281 1.404 1.00 95.19 89 ASN A N 1
ATOM 716 C CA . ASN A 1 89 ? -5.396 0.609 1.219 1.00 95.19 89 ASN A CA 1
ATOM 717 C C . ASN A 1 89 ? -4.083 -0.167 1.008 1.00 95.19 89 ASN A C 1
ATOM 719 O O . ASN A 1 89 ? -3.308 0.175 0.128 1.00 95.19 89 ASN A O 1
ATOM 723 N N . TYR A 1 90 ? -3.863 -1.264 1.740 1.00 95.50 90 TYR A N 1
ATOM 724 C CA . TYR A 1 90 ? -2.685 -2.113 1.529 1.00 95.50 90 TYR A CA 1
ATOM 725 C C . TYR A 1 90 ? -2.755 -2.916 0.237 1.00 95.50 90 TYR A C 1
ATOM 727 O O . TYR A 1 90 ? -1.719 -3.180 -0.363 1.00 95.50 90 TYR A O 1
ATOM 735 N N . PHE A 1 91 ? -3.954 -3.292 -0.209 1.00 96.69 91 PHE A N 1
ATOM 736 C CA . PHE A 1 91 ? -4.112 -3.867 -1.541 1.00 96.69 91 PHE A CA 1
ATOM 737 C C . PHE A 1 91 ? -3.702 -2.862 -2.620 1.00 96.69 91 PHE A C 1
ATOM 739 O O . PHE A 1 91 ? -2.945 -3.232 -3.510 1.00 96.69 91 PHE A O 1
ATOM 746 N N . GLY A 1 92 ? -4.159 -1.609 -2.515 1.00 95.12 92 GLY A N 1
ATOM 747 C CA . GLY A 1 92 ? -3.791 -0.541 -3.445 1.00 95.12 92 GLY A CA 1
ATOM 748 C C . GLY A 1 92 ? -2.281 -0.305 -3.506 1.00 95.12 92 GLY A C 1
ATOM 749 O O . GLY A 1 92 ? -1.704 -0.388 -4.588 1.00 95.12 92 GLY A O 1
ATOM 750 N N . GLU A 1 93 ? -1.647 -0.150 -2.342 1.00 94.81 93 GLU A N 1
ATOM 751 C CA . GLU A 1 93 ? -0.193 -0.001 -2.185 1.00 94.81 93 GLU A CA 1
ATOM 752 C C . GLU A 1 93 ? 0.567 -1.195 -2.800 1.00 94.81 93 GLU A C 1
ATOM 754 O O . GLU A 1 93 ? 1.474 -1.033 -3.608 1.00 94.81 93 GLU A O 1
ATOM 759 N N . ILE A 1 94 ? 0.183 -2.438 -2.500 1.00 95.94 94 ILE A N 1
ATOM 760 C CA . ILE A 1 94 ? 0.843 -3.608 -3.104 1.00 95.94 94 ILE A CA 1
ATOM 761 C C . ILE A 1 94 ? 0.658 -3.595 -4.628 1.00 95.94 94 ILE A C 1
ATOM 763 O O . ILE A 1 94 ? 1.625 -3.749 -5.374 1.00 95.94 94 ILE A O 1
ATOM 767 N N . PHE A 1 95 ? -0.572 -3.396 -5.100 1.00 97.44 95 PHE A N 1
ATOM 768 C CA . PHE A 1 95 ? -0.905 -3.480 -6.519 1.00 97.44 95 PHE A CA 1
ATOM 769 C C . PHE A 1 95 ? -0.197 -2.406 -7.348 1.00 97.44 95 PHE A C 1
ATOM 771 O O . PHE A 1 95 ? 0.295 -2.709 -8.436 1.00 97.44 95 PHE A O 1
ATOM 778 N N . LEU A 1 96 ? -0.069 -1.183 -6.820 1.00 97.12 96 LEU A N 1
ATOM 779 C CA . LEU A 1 96 ? 0.618 -0.106 -7.525 1.00 97.12 96 LEU A CA 1
ATOM 780 C C . LEU A 1 96 ? 2.125 -0.345 -7.633 1.00 97.12 96 LEU A C 1
ATOM 782 O O . LEU A 1 96 ? 2.694 -0.088 -8.691 1.00 97.12 96 LEU A O 1
ATOM 786 N N . TRP A 1 97 ? 2.772 -0.893 -6.599 1.00 96.69 97 TRP A N 1
ATOM 787 C CA . TRP A 1 97 ? 4.214 -1.163 -6.644 1.00 96.69 97 TRP A CA 1
ATOM 788 C C . TRP A 1 97 ? 4.553 -2.355 -7.538 1.00 96.69 97 TRP A C 1
ATOM 790 O O . TRP A 1 97 ? 5.570 -2.332 -8.232 1.00 96.69 97 TRP A O 1
ATOM 800 N N . TRP A 1 98 ? 3.677 -3.361 -7.599 1.00 98.00 98 TRP A N 1
ATOM 801 C CA . TRP A 1 98 ? 3.761 -4.388 -8.638 1.00 98.00 98 TRP A CA 1
ATOM 802 C C . TRP A 1 98 ? 3.532 -3.800 -10.035 1.00 98.00 98 TRP A C 1
ATOM 804 O O . TRP A 1 98 ? 4.229 -4.194 -10.964 1.00 98.00 98 TRP A O 1
ATOM 814 N N . GLY A 1 99 ? 2.634 -2.821 -10.185 1.00 97.31 99 GLY A N 1
ATOM 815 C CA . GLY A 1 99 ? 2.433 -2.091 -11.440 1.00 97.31 99 GLY A CA 1
ATOM 816 C C . GLY A 1 99 ? 3.682 -1.336 -11.903 1.00 97.31 99 GLY A C 1
ATOM 817 O O . GLY A 1 99 ? 4.077 -1.460 -13.057 1.00 97.31 99 GLY A O 1
ATOM 818 N N . ILE A 1 100 ? 4.358 -0.633 -10.990 1.00 94.19 100 ILE A N 1
ATOM 819 C CA . ILE A 1 100 ? 5.632 0.053 -11.261 1.00 94.19 100 ILE A CA 1
ATOM 820 C C . ILE A 1 100 ? 6.708 -0.949 -11.694 1.00 94.19 100 ILE A C 1
ATOM 822 O O . ILE A 1 100 ? 7.443 -0.695 -12.645 1.00 94.19 100 ILE A O 1
ATOM 826 N N . PHE A 1 101 ? 6.800 -2.098 -11.020 1.00 96.69 101 PHE A N 1
ATOM 827 C CA . PHE A 1 101 ? 7.729 -3.151 -11.422 1.00 96.69 101 PHE A CA 1
ATOM 828 C C . PHE A 1 101 ? 7.416 -3.679 -12.826 1.00 96.69 101 PHE A C 1
ATOM 830 O O . PHE A 1 101 ? 8.325 -3.741 -13.648 1.00 96.69 101 PHE A O 1
ATOM 837 N N . VAL A 1 102 ? 6.153 -3.992 -13.130 1.00 96.31 102 VAL A N 1
ATOM 838 C CA . VAL A 1 102 ? 5.737 -4.450 -14.468 1.00 96.31 102 VAL A CA 1
ATOM 839 C C . VAL A 1 102 ? 6.055 -3.399 -15.536 1.00 96.31 102 VAL A C 1
ATOM 841 O O . VAL A 1 102 ? 6.632 -3.743 -16.558 1.00 96.31 102 VAL A O 1
ATOM 844 N N . ALA A 1 103 ? 5.787 -2.116 -15.281 1.00 92.94 103 ALA A N 1
ATOM 845 C CA . ALA A 1 103 ? 6.144 -1.040 -16.210 1.00 92.94 103 ALA A CA 1
ATOM 846 C C . ALA A 1 103 ? 7.668 -0.897 -16.396 1.00 92.94 103 ALA A C 1
ATOM 848 O O . ALA A 1 103 ? 8.121 -0.435 -17.433 1.00 92.94 103 ALA A O 1
ATOM 849 N N . SER A 1 104 ? 8.477 -1.302 -15.410 1.00 92.38 104 SER A N 1
ATOM 850 C CA . SER A 1 104 ? 9.940 -1.255 -15.520 1.00 92.38 104 SER A CA 1
ATOM 851 C C . SER A 1 104 ? 10.531 -2.379 -16.372 1.00 92.38 104 SER A C 1
ATOM 853 O O . SER A 1 104 ? 11.621 -2.203 -16.916 1.00 92.38 104 SER A O 1
ATOM 855 N N . THR A 1 105 ? 9.836 -3.518 -16.523 1.00 94.25 105 THR A N 1
ATOM 856 C CA . THR A 1 105 ? 10.412 -4.731 -17.132 1.00 94.25 105 THR A CA 1
ATOM 857 C C . THR A 1 105 ? 10.960 -4.572 -18.550 1.00 94.25 105 THR A C 1
ATOM 859 O O . THR A 1 105 ? 11.970 -5.220 -18.821 1.00 94.25 105 THR A O 1
ATOM 862 N N . PRO A 1 106 ? 10.400 -3.731 -19.449 1.00 91.62 106 PRO A N 1
ATOM 863 C CA . PRO A 1 106 ? 10.959 -3.542 -20.793 1.00 91.62 106 PRO A CA 1
ATOM 864 C C . PRO A 1 106 ? 12.397 -3.008 -20.809 1.00 91.62 106 PRO A C 1
ATOM 866 O O . PRO A 1 106 ? 13.104 -3.180 -21.798 1.00 91.62 106 PRO A O 1
ATOM 869 N N . VAL A 1 107 ? 12.835 -2.358 -19.725 1.00 88.81 107 VAL A N 1
ATOM 870 C CA . VAL A 1 107 ? 14.169 -1.754 -19.602 1.00 88.81 107 VAL A CA 1
ATOM 871 C C . VAL A 1 107 ? 15.124 -2.638 -18.784 1.00 88.81 107 VAL A C 1
ATOM 873 O O . VAL A 1 107 ? 16.304 -2.330 -18.703 1.00 88.81 107 VAL A O 1
ATOM 876 N N . LEU A 1 108 ? 14.669 -3.742 -18.179 1.00 90.75 108 LEU A N 1
ATOM 877 C CA . LEU A 1 108 ? 15.508 -4.549 -17.281 1.00 90.75 108 LEU A CA 1
ATOM 878 C C . LEU A 1 108 ? 16.361 -5.582 -18.028 1.00 90.75 108 LEU A C 1
ATOM 880 O O . LEU A 1 108 ? 15.847 -6.457 -18.724 1.00 90.75 108 LEU A O 1
ATOM 884 N N . GLU A 1 109 ? 17.671 -5.572 -17.777 1.00 90.81 109 GLU A N 1
ATOM 885 C CA . GLU A 1 109 ? 18.620 -6.570 -18.285 1.00 90.81 109 GLU A CA 1
ATOM 886 C C . GLU A 1 109 ? 19.496 -7.168 -17.171 1.00 90.81 109 GLU A C 1
ATOM 888 O O . GLU A 1 109 ? 19.895 -6.504 -16.216 1.00 90.81 109 GLU A O 1
ATOM 893 N N . GLY A 1 110 ? 19.835 -8.457 -17.291 1.00 92.94 110 GLY A N 1
ATOM 894 C CA . GLY A 1 110 ? 20.801 -9.122 -16.407 1.00 92.94 110 GLY A CA 1
ATOM 895 C C . GLY A 1 110 ? 20.491 -8.971 -14.910 1.00 92.94 110 GLY A C 1
ATOM 896 O O . GLY A 1 110 ? 19.466 -9.445 -14.424 1.00 92.94 110 GLY A O 1
ATOM 897 N N . ALA A 1 111 ? 21.397 -8.330 -14.167 1.00 91.25 111 ALA A N 1
ATOM 898 C CA . ALA A 1 111 ? 21.263 -8.131 -12.721 1.00 91.25 111 ALA A CA 1
ATOM 899 C C . ALA A 1 111 ? 20.216 -7.069 -12.330 1.00 91.25 111 ALA A C 1
ATOM 901 O O . ALA A 1 111 ? 19.833 -6.991 -11.166 1.00 91.25 111 ALA A O 1
ATOM 902 N N . GLU A 1 112 ? 19.713 -6.269 -13.270 1.00 91.38 112 GLU A N 1
ATOM 903 C CA . GLU A 1 112 ? 18.701 -5.244 -12.988 1.00 91.38 112 GLU A CA 1
ATOM 904 C C . GLU A 1 112 ? 17.359 -5.858 -12.577 1.00 91.38 112 GLU A C 1
ATOM 906 O O . GLU A 1 112 ? 16.598 -5.239 -11.843 1.00 91.38 112 GLU A O 1
ATOM 911 N N . TRP A 1 113 ? 17.101 -7.123 -12.927 1.00 92.56 113 TRP A N 1
ATOM 912 C CA . TRP A 1 113 ? 15.928 -7.876 -12.468 1.00 92.56 113 TRP A CA 1
ATOM 913 C C . TRP A 1 113 ? 15.818 -7.992 -10.939 1.00 92.56 113 TRP A C 1
ATOM 915 O O . TRP A 1 113 ? 14.731 -8.256 -10.422 1.00 92.56 113 TRP A O 1
ATOM 925 N N . LEU A 1 114 ? 16.900 -7.726 -10.195 1.00 90.75 114 LEU A N 1
ATOM 926 C CA . LEU A 1 114 ? 16.881 -7.654 -8.731 1.00 90.75 114 LEU A CA 1
ATOM 927 C C . LEU A 1 114 ? 15.953 -6.544 -8.197 1.00 90.75 114 LEU A C 1
ATOM 929 O O . LEU A 1 114 ? 15.573 -6.595 -7.029 1.00 90.75 114 LEU A O 1
ATOM 933 N N . VAL A 1 115 ? 15.505 -5.590 -9.026 1.00 90.44 115 VAL A N 1
ATOM 934 C CA . VAL A 1 115 ? 14.488 -4.587 -8.643 1.00 90.44 115 VAL A CA 1
ATOM 935 C C . VAL A 1 115 ? 13.176 -5.211 -8.154 1.00 90.44 115 VAL A C 1
ATOM 937 O O . VAL A 1 115 ? 12.453 -4.576 -7.389 1.00 90.44 115 VAL A O 1
ATOM 940 N N . VAL A 1 116 ? 12.882 -6.466 -8.528 1.00 93.88 116 VAL A N 1
ATOM 941 C CA . VAL A 1 116 ? 11.709 -7.219 -8.044 1.00 93.88 116 VAL A CA 1
ATOM 942 C C . VAL A 1 116 ? 11.701 -7.379 -6.519 1.00 93.88 116 VAL A C 1
ATOM 944 O O . VAL A 1 116 ? 10.641 -7.532 -5.908 1.00 93.88 116 VAL A O 1
ATOM 947 N N . PHE A 1 117 ? 12.866 -7.283 -5.866 1.00 91.06 117 PHE A N 1
ATOM 948 C CA . PHE A 1 117 ? 12.939 -7.280 -4.408 1.00 91.06 117 PHE A CA 1
ATOM 949 C C . PHE A 1 117 ? 12.179 -6.114 -3.778 1.00 91.06 117 PHE A C 1
ATOM 951 O O . PHE A 1 117 ? 11.693 -6.276 -2.664 1.00 91.06 117 PHE A O 1
ATOM 958 N N . GLY A 1 118 ? 12.014 -4.987 -4.478 1.00 92.12 118 GLY A N 1
ATOM 959 C CA . GLY A 1 118 ? 11.207 -3.852 -4.028 1.00 92.12 118 GLY A CA 1
ATOM 960 C C . GLY A 1 118 ? 9.762 -4.238 -3.690 1.00 92.12 118 GLY A C 1
ATOM 961 O O . GLY A 1 118 ? 9.400 -4.253 -2.507 1.00 92.12 118 GLY A O 1
ATOM 962 N N . PRO A 1 119 ? 8.924 -4.594 -4.683 1.00 93.94 119 PRO A N 1
ATOM 963 C CA . PRO A 1 119 ? 7.534 -4.978 -4.435 1.00 93.94 119 PRO A CA 1
ATOM 964 C C . PRO A 1 119 ? 7.398 -6.243 -3.571 1.00 93.94 119 PRO A C 1
ATOM 966 O O . PRO A 1 119 ? 6.456 -6.331 -2.778 1.00 93.94 119 PRO A O 1
ATOM 969 N N . ILE A 1 120 ? 8.336 -7.201 -3.645 1.00 92.88 120 ILE A N 1
ATOM 970 C CA . ILE A 1 120 ? 8.339 -8.380 -2.758 1.00 92.88 120 ILE A CA 1
ATOM 971 C C . ILE A 1 120 ? 8.534 -7.957 -1.299 1.00 92.88 120 ILE A C 1
ATOM 973 O O . ILE A 1 120 ? 7.736 -8.340 -0.443 1.00 92.88 120 ILE A O 1
ATOM 977 N N . LEU A 1 121 ? 9.564 -7.156 -1.007 1.00 89.44 121 LEU A N 1
ATOM 978 C CA . LEU A 1 121 ? 9.853 -6.679 0.345 1.00 89.44 121 LEU A CA 1
ATOM 979 C C . LEU A 1 121 ? 8.654 -5.920 0.913 1.00 89.44 121 LEU A C 1
ATOM 981 O O . LEU A 1 121 ? 8.228 -6.203 2.032 1.00 89.44 121 LEU A O 1
ATOM 985 N N . LEU A 1 122 ? 8.074 -5.008 0.132 1.00 92.31 122 LEU A N 1
ATOM 986 C CA . LEU A 1 122 ? 6.884 -4.261 0.528 1.00 92.31 122 LEU A CA 1
ATOM 987 C C . LEU A 1 122 ? 5.708 -5.193 0.859 1.00 92.31 122 LEU A C 1
ATOM 989 O O . LEU A 1 122 ? 5.097 -5.070 1.923 1.00 92.31 122 LEU A O 1
ATOM 993 N N . THR A 1 123 ? 5.430 -6.161 -0.019 1.00 91.69 123 THR A N 1
ATOM 994 C CA . THR A 1 123 ? 4.358 -7.148 0.168 1.00 91.69 123 THR A CA 1
ATOM 995 C C . THR A 1 123 ? 4.567 -7.944 1.459 1.00 91.69 123 THR A C 1
ATOM 997 O O . THR A 1 123 ? 3.639 -8.093 2.257 1.00 91.69 123 THR A O 1
ATOM 1000 N N . LEU A 1 124 ? 5.793 -8.413 1.716 1.00 87.25 124 LEU A N 1
ATOM 1001 C CA . LEU A 1 124 ? 6.124 -9.173 2.923 1.00 87.25 124 LEU A CA 1
ATOM 1002 C C . LEU A 1 124 ? 5.995 -8.326 4.196 1.00 87.25 124 LEU A C 1
ATOM 1004 O O . LEU A 1 124 ? 5.442 -8.792 5.195 1.00 87.25 124 LEU A O 1
ATOM 1008 N N . LEU A 1 125 ? 6.463 -7.077 4.171 1.00 85.31 125 LEU A N 1
ATOM 1009 C CA . LEU A 1 125 ? 6.356 -6.163 5.311 1.00 85.31 125 LEU A CA 1
ATOM 1010 C C . LEU A 1 125 ? 4.895 -5.879 5.672 1.00 85.31 125 LEU A C 1
ATOM 1012 O O . LEU A 1 125 ? 4.540 -5.892 6.858 1.00 85.31 125 LEU A O 1
ATOM 1016 N N . LEU A 1 126 ? 4.044 -5.674 4.664 1.00 88.94 126 LEU A N 1
ATOM 1017 C CA . LEU A 1 126 ? 2.620 -5.428 4.864 1.00 88.94 126 LEU A CA 1
ATOM 1018 C C . LEU A 1 126 ? 1.873 -6.679 5.338 1.00 88.94 126 LEU A C 1
ATOM 1020 O O . LEU A 1 126 ? 1.049 -6.573 6.245 1.00 88.94 126 LEU A O 1
ATOM 1024 N N . LEU A 1 127 ? 2.170 -7.861 4.793 1.00 85.44 127 LEU A N 1
ATOM 1025 C CA . LEU A 1 127 ? 1.464 -9.094 5.156 1.00 85.44 127 LEU A CA 1
ATOM 1026 C C . LEU A 1 127 ? 1.933 -9.717 6.477 1.00 85.44 127 LEU A C 1
ATOM 1028 O O . LEU A 1 127 ? 1.108 -10.270 7.208 1.00 85.44 127 LEU A O 1
ATOM 1032 N N . PHE A 1 128 ? 3.220 -9.637 6.814 1.00 80.25 128 PHE A N 1
ATOM 1033 C CA . PHE A 1 128 ? 3.789 -10.420 7.920 1.00 80.25 128 PHE A CA 1
ATOM 1034 C C . PHE A 1 128 ? 4.324 -9.588 9.081 1.00 80.25 128 PHE A C 1
ATOM 1036 O O . PHE A 1 128 ? 4.400 -10.105 10.196 1.00 80.25 128 PHE A O 1
ATOM 1043 N N . LEU A 1 129 ? 4.675 -8.318 8.857 1.00 77.25 129 LEU A N 1
ATOM 1044 C CA . LEU A 1 129 ? 5.412 -7.530 9.843 1.00 77.25 129 LEU A CA 1
ATOM 1045 C C . LEU A 1 129 ? 4.593 -6.380 10.433 1.00 77.25 129 LEU A C 1
ATOM 1047 O O . LEU A 1 129 ? 4.016 -6.518 11.511 1.00 77.25 129 LEU A O 1
ATOM 1051 N N . SER A 1 130 ? 4.564 -5.232 9.760 1.00 72.69 130 SER A N 1
ATOM 1052 C CA . SER A 1 130 ? 4.071 -3.972 10.324 1.00 72.69 130 SER A CA 1
ATOM 1053 C C . SER A 1 130 ? 2.680 -3.577 9.835 1.00 72.69 130 SER A C 1
ATOM 1055 O O . SER A 1 130 ? 2.050 -2.723 10.459 1.00 72.69 130 SER A O 1
ATOM 1057 N N . GLY A 1 131 ? 2.198 -4.195 8.754 1.00 82.56 131 GLY A N 1
ATOM 1058 C CA . GLY A 1 131 ? 0.897 -3.892 8.162 1.00 82.56 131 GLY A CA 1
ATOM 1059 C C . GLY A 1 131 ? -0.255 -4.649 8.824 1.00 82.56 131 GLY A C 1
ATOM 1060 O O . GLY A 1 131 ? -0.668 -4.354 9.950 1.00 82.56 131 GLY A O 1
ATOM 1061 N N . VAL A 1 132 ? -0.793 -5.633 8.104 1.00 88.19 132 VAL A N 1
ATOM 1062 C CA . VAL A 1 132 ? -2.009 -6.383 8.444 1.00 88.19 132 VAL A CA 1
ATOM 1063 C C . VAL A 1 132 ? -1.967 -6.996 9.853 1.00 88.19 132 VAL A C 1
ATOM 1065 O O . VAL A 1 132 ? -2.891 -6.720 10.621 1.00 88.19 132 VAL A O 1
ATOM 1068 N N . PRO A 1 133 ? -0.926 -7.750 10.279 1.00 85.38 133 PRO A N 1
ATOM 1069 C CA . PRO A 1 133 ? -0.976 -8.446 11.565 1.00 85.38 133 PRO A CA 1
ATOM 1070 C C . PRO A 1 133 ? -1.090 -7.496 12.763 1.00 85.38 133 PRO A C 1
ATOM 1072 O O . PRO A 1 133 ? -1.825 -7.777 13.707 1.00 85.38 133 PRO A O 1
ATOM 1075 N N . MET A 1 134 ? -0.400 -6.351 12.728 1.00 83.12 134 MET A N 1
ATOM 1076 C CA . MET A 1 134 ? -0.458 -5.363 13.809 1.00 83.12 134 MET A CA 1
ATOM 1077 C C . MET A 1 134 ? -1.813 -4.651 13.878 1.00 83.12 134 MET A C 1
ATOM 1079 O O . MET A 1 134 ? -2.299 -4.344 14.973 1.00 83.12 134 MET A O 1
ATOM 1083 N N . LEU A 1 135 ? -2.420 -4.362 12.723 1.00 88.38 135 LEU A N 1
ATOM 1084 C CA . LEU A 1 135 ? -3.726 -3.710 12.664 1.00 88.38 135 LEU A CA 1
ATOM 1085 C C . LEU A 1 135 ? -4.853 -4.650 13.088 1.00 88.38 135 LEU A C 1
ATOM 1087 O O . LEU A 1 135 ? -5.713 -4.233 13.863 1.00 88.38 135 LEU A O 1
ATOM 1091 N N . GLU A 1 136 ? -4.815 -5.901 12.637 1.00 90.81 136 GLU A N 1
ATOM 1092 C CA . GLU A 1 136 ? -5.751 -6.952 13.043 1.00 90.81 136 GLU A CA 1
ATOM 1093 C C . GLU A 1 136 ? -5.668 -7.215 14.551 1.00 90.81 136 GLU A C 1
ATOM 1095 O O . GLU A 1 136 ? -6.683 -7.162 15.241 1.00 90.81 136 GLU A O 1
ATOM 1100 N N . ASP A 1 137 ? -4.458 -7.366 15.101 1.00 88.50 137 ASP A N 1
ATOM 1101 C CA . ASP A 1 137 ? -4.239 -7.532 16.544 1.00 88.50 137 ASP A CA 1
ATOM 1102 C C . ASP A 1 137 ? -4.815 -6.355 17.350 1.00 88.50 137 ASP A C 1
ATOM 1104 O O . ASP A 1 137 ? -5.507 -6.548 18.355 1.00 88.50 137 ASP A O 1
ATOM 1108 N N . SER A 1 138 ? -4.583 -5.117 16.896 1.00 88.62 138 SER A N 1
ATOM 1109 C CA . SER A 1 138 ? -5.138 -3.940 17.565 1.00 88.62 138 SER A CA 1
ATOM 1110 C C . SER A 1 138 ? -6.657 -3.827 17.422 1.00 88.62 138 SER A C 1
ATOM 1112 O O . SER A 1 138 ? -7.274 -3.213 18.298 1.00 88.62 138 SER A O 1
ATOM 1114 N N . ALA A 1 139 ? -7.247 -4.303 16.326 1.00 90.81 139 ALA A N 1
ATOM 1115 C CA . ALA A 1 139 ? -8.685 -4.256 16.094 1.00 90.81 139 ALA A CA 1
ATOM 1116 C C . ALA A 1 139 ? -9.403 -5.332 16.918 1.00 90.81 139 ALA A C 1
ATOM 1118 O O . ALA A 1 139 ? -10.370 -5.015 17.609 1.00 90.81 139 ALA A O 1
ATOM 1119 N N . ASP A 1 140 ? -8.859 -6.546 16.972 1.00 91.94 140 ASP A N 1
ATOM 1120 C CA . ASP A 1 140 ? -9.395 -7.647 17.775 1.00 91.94 140 ASP A CA 1
ATOM 1121 C C . ASP A 1 140 ? -9.417 -7.306 19.264 1.00 91.94 140 ASP A C 1
ATOM 1123 O O . ASP A 1 140 ? -10.420 -7.522 19.938 1.00 91.94 140 ASP A O 1
ATOM 1127 N N . LYS A 1 141 ? -8.360 -6.667 19.777 1.00 90.88 141 LYS A N 1
ATOM 1128 C CA . LYS A 1 141 ? -8.326 -6.200 21.173 1.00 90.88 141 LYS A CA 1
ATOM 1129 C C . LYS A 1 141 ? -9.415 -5.176 21.499 1.00 90.88 141 LYS A C 1
ATOM 1131 O O . LYS A 1 141 ? -9.813 -5.063 22.653 1.00 90.88 141 LYS A O 1
ATOM 1136 N N . LYS A 1 142 ? -9.868 -4.398 20.511 1.00 90.12 142 LYS A N 1
ATOM 1137 C CA . LYS A 1 142 ? -10.891 -3.355 20.694 1.00 90.12 142 LYS A CA 1
ATOM 1138 C C . LYS A 1 142 ? -12.304 -3.878 20.465 1.00 90.12 142 LYS A C 1
ATOM 1140 O O . LYS A 1 142 ? -13.215 -3.470 21.176 1.00 90.12 142 LYS A O 1
ATOM 1145 N N . PHE A 1 143 ? -12.484 -4.738 19.466 1.00 92.62 143 PHE A N 1
ATOM 1146 C CA . PHE A 1 143 ? -13.796 -5.094 18.926 1.00 92.62 143 PHE A CA 1
ATOM 1147 C C . PHE A 1 143 ? -14.078 -6.600 18.916 1.00 92.62 143 PHE A C 1
ATOM 1149 O O . PHE A 1 143 ? -15.196 -6.987 18.599 1.00 92.62 143 PHE A O 1
ATOM 1156 N N . GLY A 1 144 ? -13.132 -7.463 19.300 1.00 89.00 144 GLY A N 1
ATOM 1157 C CA . GLY A 1 144 ? -13.277 -8.926 19.243 1.00 89.00 144 GLY A CA 1
ATOM 1158 C C . GLY A 1 144 ? -14.481 -9.474 20.019 1.00 89.00 144 GLY A C 1
ATOM 1159 O O . GLY A 1 144 ? -15.107 -10.451 19.604 1.00 89.00 144 GLY A O 1
ATOM 1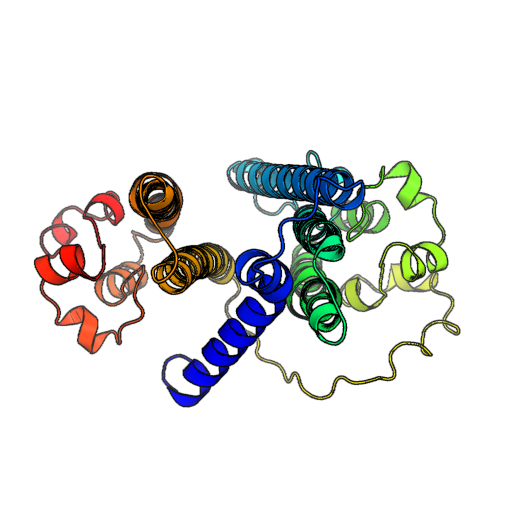160 N N . ASN A 1 145 ? -14.884 -8.793 21.094 1.00 89.94 145 ASN A N 1
ATOM 1161 C CA . ASN A 1 145 ? -16.066 -9.161 21.881 1.00 89.94 145 ASN A CA 1
ATOM 1162 C C . ASN A 1 145 ? -17.394 -8.763 21.208 1.00 89.94 145 ASN A C 1
ATOM 1164 O O . ASN A 1 145 ? -18.448 -9.283 21.572 1.00 89.94 145 ASN A O 1
ATOM 1168 N N . VAL A 1 146 ? -17.369 -7.905 20.186 1.00 92.56 146 VAL A N 1
ATOM 1169 C CA . VAL A 1 146 ? -18.559 -7.431 19.469 1.00 92.56 146 VAL A CA 1
ATOM 1170 C C . VAL A 1 146 ? -18.933 -8.415 18.358 1.00 92.56 146 VAL A C 1
ATOM 1172 O O . VAL A 1 146 ? -18.168 -8.625 17.419 1.00 92.56 146 VAL A O 1
ATOM 1175 N N . ALA A 1 147 ? -20.141 -8.984 18.421 1.00 91.88 147 ALA A N 1
ATOM 1176 C CA . ALA A 1 147 ? -20.612 -9.972 17.442 1.00 91.88 147 ALA A CA 1
ATOM 1177 C C . ALA A 1 147 ? -20.594 -9.448 15.994 1.00 91.88 147 ALA A C 1
ATOM 1179 O O . ALA A 1 147 ? -20.169 -10.157 15.085 1.00 91.88 147 ALA A O 1
ATOM 1180 N N . GLY A 1 148 ? -20.969 -8.180 15.785 1.00 93.62 148 GLY A N 1
ATOM 1181 C CA . GLY A 1 148 ? -20.930 -7.554 14.460 1.00 93.62 148 GLY A CA 1
ATOM 1182 C C . GLY A 1 148 ? -19.520 -7.463 13.863 1.00 93.62 148 GLY A C 1
ATOM 1183 O O . GLY A 1 148 ? -19.360 -7.609 12.654 1.00 93.62 148 GLY A O 1
ATOM 1184 N N . TYR A 1 149 ? -18.490 -7.272 14.695 1.00 93.94 149 TYR A N 1
ATOM 1185 C CA . TYR A 1 149 ? -17.101 -7.216 14.231 1.00 93.94 149 TYR A CA 1
ATOM 1186 C C . TYR A 1 149 ? -16.602 -8.599 13.825 1.00 93.94 149 TYR A C 1
ATOM 1188 O O . TYR A 1 149 ? -15.976 -8.740 12.778 1.00 93.94 149 TYR A O 1
ATOM 1196 N N . ARG A 1 150 ? -16.936 -9.631 14.610 1.00 92.31 150 ARG A N 1
ATOM 1197 C CA . ARG A 1 150 ? -16.610 -11.021 14.262 1.00 92.31 150 ARG A CA 1
ATOM 1198 C C . ARG A 1 150 ? -17.268 -11.442 12.954 1.00 92.31 150 ARG A C 1
ATOM 1200 O O . ARG A 1 150 ? -16.605 -12.021 12.099 1.00 92.31 150 ARG A O 1
ATOM 1207 N N . HIS A 1 151 ? -18.537 -11.075 12.763 1.00 93.50 151 HIS A N 1
ATOM 1208 C CA . HIS A 1 151 ? -19.230 -11.313 11.501 1.00 93.50 151 HIS A CA 1
ATOM 1209 C C . HIS A 1 151 ? -18.499 -10.645 10.330 1.00 93.50 151 HIS A C 1
ATOM 1211 O O . HIS A 1 151 ? -18.119 -11.333 9.389 1.00 93.50 151 HIS A O 1
ATOM 1217 N N . TYR A 1 152 ? -18.202 -9.346 10.444 1.00 94.75 152 TYR A N 1
ATOM 1218 C CA . TYR A 1 152 ? -17.435 -8.607 9.439 1.00 94.75 152 TYR A CA 1
ATOM 1219 C C . TYR A 1 152 ? -16.083 -9.266 9.130 1.00 94.75 152 TYR A C 1
ATOM 1221 O O . TYR A 1 152 ? -15.743 -9.474 7.972 1.00 94.75 152 TYR A O 1
ATOM 1229 N N . LYS A 1 153 ? -15.320 -9.658 10.153 1.00 93.44 153 LYS A N 1
ATOM 1230 C CA . LYS A 1 153 ? -14.014 -10.299 9.972 1.00 93.44 153 LYS A CA 1
ATOM 1231 C C . LYS A 1 153 ? -14.106 -11.662 9.278 1.00 93.44 153 LYS A C 1
ATOM 1233 O O . LYS A 1 153 ? -13.227 -12.006 8.497 1.00 93.44 153 LYS A O 1
ATOM 1238 N N . ARG A 1 154 ? -15.182 -12.415 9.514 1.00 9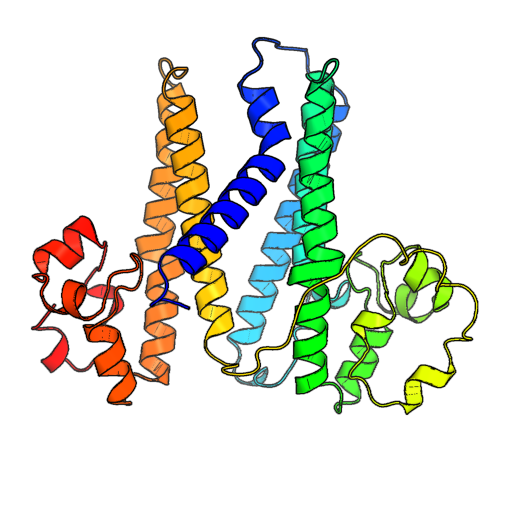1.69 154 ARG A N 1
ATOM 1239 C CA . ARG A 1 154 ? -15.429 -13.722 8.886 1.00 91.69 154 ARG A CA 1
ATOM 1240 C C . ARG A 1 154 ? -15.867 -13.617 7.424 1.00 91.69 154 ARG A C 1
ATOM 1242 O O . ARG A 1 154 ? -15.569 -14.518 6.633 1.00 91.69 154 ARG A O 1
ATOM 1249 N N . THR A 1 155 ? -16.602 -12.562 7.080 1.00 94.06 155 THR A N 1
ATOM 1250 C CA . THR A 1 155 ? -17.169 -12.355 5.740 1.00 94.06 155 THR A CA 1
ATOM 1251 C C . THR A 1 155 ? -16.332 -11.441 4.860 1.00 94.06 155 THR A C 1
ATOM 1253 O O . THR A 1 155 ? -16.585 -11.403 3.666 1.00 94.06 155 THR A O 1
ATOM 1256 N N . THR A 1 156 ? -15.330 -10.743 5.393 1.00 95.50 156 THR A N 1
ATOM 1257 C CA . THR A 1 156 ? -14.530 -9.787 4.619 1.00 95.50 156 THR A CA 1
ATOM 1258 C C . THR A 1 156 ? -13.081 -10.247 4.483 1.00 95.50 156 THR A C 1
ATOM 1260 O O . THR A 1 156 ? -12.374 -10.469 5.472 1.00 95.50 156 THR A O 1
ATOM 1263 N N . SER A 1 157 ? -12.623 -10.331 3.235 1.00 95.81 157 SER A N 1
ATOM 1264 C CA . SER A 1 157 ? -11.245 -10.662 2.864 1.00 95.81 157 SER A CA 1
ATOM 1265 C C . SER A 1 157 ? -10.222 -9.743 3.550 1.00 95.81 157 SER A C 1
ATOM 1267 O O . SER A 1 157 ? -10.472 -8.542 3.650 1.00 95.81 157 SER A O 1
ATOM 1269 N N . PRO A 1 158 ? -9.071 -10.250 4.030 1.00 93.19 158 PRO A N 1
ATOM 1270 C CA . PRO A 1 158 ? -8.046 -9.400 4.628 1.00 93.19 158 PRO A CA 1
ATOM 1271 C C . PRO A 1 158 ? -7.446 -8.400 3.633 1.00 93.19 158 PRO A C 1
ATOM 1273 O O . PRO A 1 158 ? -7.232 -7.248 3.998 1.00 93.19 158 PRO A O 1
ATOM 1276 N N . LEU A 1 159 ? -7.187 -8.824 2.391 1.00 93.62 159 LEU A N 1
ATOM 1277 C CA . LEU A 1 159 ? -6.464 -8.009 1.409 1.00 93.62 159 LEU A CA 1
ATOM 1278 C C . LEU A 1 159 ? -7.242 -7.827 0.102 1.00 93.62 159 LEU A C 1
ATOM 1280 O O . LEU A 1 159 ? -7.520 -6.697 -0.291 1.00 93.62 159 LEU A O 1
ATOM 1284 N N . ILE A 1 160 ? -7.616 -8.921 -0.561 1.00 94.44 160 ILE A N 1
ATOM 1285 C CA . ILE A 1 160 ? -8.206 -8.886 -1.908 1.00 94.44 160 ILE A CA 1
ATOM 1286 C C . ILE A 1 160 ? -9.632 -8.333 -1.853 1.00 94.44 160 ILE A C 1
ATOM 1288 O O . ILE A 1 160 ? -10.419 -8.786 -1.025 1.00 94.44 160 ILE A O 1
ATOM 1292 N N . LEU A 1 161 ? -9.973 -7.396 -2.741 1.00 93.94 161 LEU A N 1
ATOM 1293 C CA . LEU A 1 161 ? -11.328 -6.851 -2.872 1.00 93.94 161 LEU A CA 1
ATOM 1294 C C . LEU A 1 161 ? -12.299 -7.933 -3.368 1.00 93.94 161 LEU A C 1
ATOM 1296 O O . LEU A 1 161 ? -12.294 -8.280 -4.547 1.00 93.94 161 LEU A O 1
ATOM 1300 N N . LEU A 1 162 ? -13.139 -8.459 -2.475 1.00 94.31 162 LEU A N 1
ATOM 1301 C CA . LEU A 1 162 ? -14.131 -9.486 -2.792 1.00 94.31 162 LEU A CA 1
ATOM 1302 C C . LEU A 1 162 ? -15.485 -9.183 -2.136 1.00 94.31 162 LEU A C 1
ATOM 1304 O O . LEU A 1 162 ? -15.515 -8.730 -0.992 1.00 94.31 162 LEU A O 1
ATOM 1308 N N . PRO A 1 163 ? -16.616 -9.466 -2.810 1.00 94.56 163 PRO A N 1
ATOM 1309 C CA . PRO A 1 163 ? -17.938 -9.382 -2.195 1.00 94.56 163 PRO A CA 1
ATOM 1310 C C . PRO A 1 163 ? -18.041 -10.249 -0.927 1.00 94.56 163 PRO A C 1
ATOM 1312 O O . PRO A 1 163 ? -17.578 -11.399 -0.949 1.00 94.56 163 PRO A O 1
ATOM 1315 N N . PRO A 1 164 ? -18.659 -9.749 0.162 1.00 92.44 164 PRO A N 1
ATOM 1316 C CA . PRO A 1 164 ? -18.796 -10.495 1.413 1.00 92.44 164 PRO A CA 1
ATOM 1317 C C . PRO A 1 164 ? -19.505 -11.840 1.267 1.00 92.44 164 PRO A C 1
ATOM 1319 O O . PRO A 1 164 ? -19.196 -12.792 1.981 1.00 92.44 164 PRO A O 1
ATOM 1322 N N . GLU A 1 165 ? -20.445 -11.933 0.330 1.00 92.62 165 GLU A N 1
ATOM 1323 C CA . GLU A 1 165 ? -21.213 -13.141 0.042 1.00 92.62 165 GLU A CA 1
ATOM 1324 C C . GLU A 1 165 ? -20.306 -14.226 -0.548 1.00 92.62 165 GLU A C 1
ATOM 1326 O O . GLU A 1 165 ? -20.346 -15.385 -0.128 1.00 92.62 165 GLU A O 1
ATOM 1331 N N . VAL A 1 166 ? -19.424 -13.829 -1.472 1.00 93.19 166 VAL A N 1
ATOM 1332 C CA . VAL A 1 166 ? -18.443 -14.724 -2.094 1.00 93.19 166 VAL A CA 1
ATOM 1333 C C . VAL A 1 166 ? -17.433 -15.163 -1.046 1.00 93.19 166 VAL A C 1
ATOM 1335 O O . VAL A 1 166 ? -17.285 -16.359 -0.803 1.00 93.19 166 VAL A O 1
ATOM 1338 N N . TYR A 1 167 ? -16.792 -14.215 -0.361 1.00 93.00 167 TYR A N 1
ATOM 1339 C CA . TYR A 1 167 ? -15.781 -14.537 0.640 1.00 93.00 167 TYR A CA 1
ATOM 1340 C C . TYR A 1 167 ? -16.354 -15.372 1.791 1.00 93.00 167 TYR A C 1
ATOM 1342 O O . TYR A 1 167 ? -15.759 -16.370 2.194 1.00 93.00 167 TYR A O 1
ATOM 1350 N N . GLY A 1 168 ? -17.533 -15.020 2.305 1.00 89.81 168 GLY A N 1
ATOM 1351 C CA . GLY A 1 168 ? -18.207 -15.732 3.389 1.00 89.81 168 GLY A CA 1
ATOM 1352 C C . GLY A 1 168 ? -18.446 -17.214 3.087 1.00 89.81 168 GLY A C 1
ATOM 1353 O O . GLY A 1 168 ? -18.282 -18.037 3.988 1.00 89.81 168 GLY A O 1
ATOM 1354 N N . SER A 1 169 ? -18.739 -17.551 1.827 1.00 92.12 169 SER A N 1
ATOM 1355 C CA . SER A 1 169 ? -19.008 -18.924 1.377 1.00 92.12 169 SER A CA 1
ATOM 1356 C C . SER A 1 169 ? -17.763 -19.811 1.226 1.00 92.12 169 SER A C 1
ATOM 1358 O O . SER A 1 169 ? -17.882 -21.037 1.216 1.00 92.12 169 SER A O 1
ATOM 1360 N N . LEU A 1 170 ? -16.565 -19.223 1.128 1.00 88.62 170 LEU A N 1
ATOM 1361 C CA . LEU A 1 170 ? -15.347 -19.977 0.828 1.00 88.62 170 LEU A CA 1
ATOM 1362 C C . LEU A 1 170 ? -14.843 -20.799 2.033 1.00 88.62 170 LEU A C 1
ATOM 1364 O O . LEU A 1 170 ? -14.855 -20.305 3.170 1.00 88.62 170 LEU A O 1
ATOM 1368 N N . PRO A 1 171 ? -14.317 -22.019 1.801 1.00 85.88 171 PRO A N 1
ATOM 1369 C CA . PRO A 1 171 ? -13.669 -22.818 2.839 1.00 85.88 171 PRO A CA 1
ATOM 1370 C C . PRO A 1 171 ? -12.443 -22.122 3.446 1.00 85.88 171 PRO A C 1
ATOM 1372 O O . PRO A 1 171 ? -11.690 -21.445 2.746 1.00 85.88 171 PRO A O 1
ATOM 1375 N N . SER A 1 172 ? -12.174 -22.355 4.735 1.00 80.31 172 SER A N 1
ATOM 1376 C CA . SER A 1 172 ? -11.045 -21.726 5.443 1.00 80.31 172 SER A CA 1
ATOM 1377 C C . SER A 1 172 ? -9.682 -22.038 4.820 1.00 80.31 172 SER A C 1
ATOM 1379 O O . SER A 1 172 ? -8.850 -21.144 4.714 1.00 80.31 172 SER A O 1
ATOM 1381 N N . TRP A 1 173 ? -9.459 -23.272 4.349 1.00 81.31 173 TRP A N 1
ATOM 1382 C CA . TRP A 1 173 ? -8.202 -23.641 3.685 1.00 81.31 173 TRP A CA 1
ATOM 1383 C C . TRP A 1 173 ? -7.969 -22.811 2.415 1.00 81.31 173 TRP A C 1
ATOM 1385 O O . TRP A 1 173 ? -6.859 -22.347 2.178 1.00 81.31 173 TRP A O 1
ATOM 1395 N N . PHE A 1 174 ? -9.031 -22.549 1.647 1.00 82.69 174 PHE A N 1
ATOM 1396 C CA . PHE A 1 174 ? -8.960 -21.754 0.425 1.00 82.69 174 PHE A CA 1
ATOM 1397 C C . PHE A 1 174 ? -8.637 -20.291 0.743 1.00 82.69 174 PHE A C 1
ATOM 1399 O O . PHE A 1 174 ? -7.773 -19.688 0.107 1.00 82.69 174 PHE A O 1
ATOM 1406 N N . LYS A 1 175 ? -9.281 -19.736 1.779 1.00 85.31 175 LYS A N 1
ATOM 1407 C CA . LYS A 1 175 ? -9.018 -18.375 2.267 1.00 85.31 175 LYS A CA 1
ATOM 1408 C C . LYS A 1 175 ? -7.561 -18.194 2.691 1.00 85.31 175 LYS A C 1
ATOM 1410 O O . LYS A 1 175 ? -6.939 -17.198 2.334 1.00 85.31 175 LYS A O 1
ATOM 1415 N N . THR A 1 176 ? -7.003 -19.160 3.417 1.00 81.25 176 THR A N 1
ATOM 1416 C CA . THR A 1 176 ? -5.607 -19.099 3.866 1.00 81.25 176 THR A CA 1
ATOM 1417 C C . THR A 1 176 ? -4.621 -19.203 2.706 1.00 81.25 176 THR A C 1
ATOM 1419 O O . THR A 1 176 ? -3.651 -18.453 2.681 1.00 81.25 176 THR A O 1
ATOM 1422 N N . THR A 1 177 ? -4.863 -20.093 1.740 1.00 79.38 177 THR A N 1
ATOM 1423 C CA . THR A 1 177 ? -3.929 -20.322 0.627 1.00 79.38 177 THR A CA 1
ATOM 1424 C C . THR A 1 177 ? -3.963 -19.210 -0.419 1.00 79.38 177 THR A C 1
ATOM 1426 O O . THR A 1 177 ? -2.906 -18.771 -0.860 1.00 79.38 177 THR A O 1
ATOM 1429 N N . PHE A 1 178 ? -5.150 -18.751 -0.821 1.00 84.62 178 PHE A N 1
ATOM 1430 C CA . PHE A 1 178 ? -5.294 -17.865 -1.984 1.00 84.62 178 PHE A CA 1
ATOM 1431 C C . PHE A 1 178 ? -5.668 -16.427 -1.631 1.00 84.62 178 PHE A C 1
ATOM 1433 O O . PHE A 1 178 ? -5.453 -15.529 -2.438 1.00 84.62 178 PHE A O 1
ATOM 1440 N N . LEU A 1 179 ? -6.236 -16.196 -0.445 1.00 88.25 179 LEU A N 1
ATOM 1441 C CA . LEU A 1 179 ? -6.767 -14.887 -0.040 1.00 88.25 179 LEU A CA 1
ATOM 1442 C C . LEU A 1 179 ? -6.021 -14.290 1.159 1.00 88.25 179 LEU A C 1
ATOM 1444 O O . LEU A 1 179 ? -6.480 -13.310 1.745 1.00 88.25 179 LEU A O 1
ATOM 1448 N N . PHE A 1 180 ? -4.868 -14.868 1.510 1.00 89.81 180 PHE A N 1
ATOM 1449 C CA . PHE A 1 180 ? -3.988 -14.411 2.586 1.00 89.81 180 PHE A CA 1
ATOM 1450 C C . PHE A 1 180 ? -4.658 -14.367 3.972 1.00 89.81 180 PHE A C 1
ATOM 1452 O O . PHE A 1 180 ? -4.252 -13.599 4.835 1.00 89.81 180 PHE A O 1
ATOM 1459 N N . GLU A 1 181 ? -5.680 -15.190 4.233 1.00 85.69 181 GLU A N 1
ATOM 1460 C CA . GLU A 1 181 ? -6.294 -15.304 5.566 1.00 85.69 181 GLU A CA 1
ATOM 1461 C C . GLU A 1 181 ? -5.442 -16.196 6.476 1.00 85.69 181 GLU A C 1
ATOM 1463 O O . GLU A 1 181 ? -5.724 -17.383 6.679 1.00 85.69 181 GLU A O 1
ATOM 1468 N N . PHE A 1 182 ? -4.353 -15.645 7.005 1.00 86.69 182 PHE A N 1
ATOM 1469 C CA . PHE A 1 182 ? -3.467 -16.406 7.872 1.00 86.69 182 PHE A CA 1
ATOM 1470 C C . PHE A 1 182 ? -4.035 -16.560 9.294 1.00 86.69 182 PHE A C 1
ATOM 1472 O O . PHE A 1 182 ? -4.532 -15.588 9.868 1.00 86.69 182 PHE A O 1
ATOM 1479 N N . PRO A 1 183 ? -3.875 -17.732 9.947 1.00 77.94 183 PRO A N 1
ATOM 1480 C CA . PRO A 1 183 ? -4.412 -17.972 11.292 1.00 77.94 183 PRO A CA 1
ATOM 1481 C C . PRO A 1 183 ? -3.940 -16.963 12.344 1.00 77.94 183 PRO A C 1
ATOM 1483 O O . PRO A 1 183 ? -4.641 -16.678 13.315 1.00 77.94 183 PRO A O 1
ATOM 1486 N N . PHE A 1 184 ? -2.740 -16.402 12.163 1.00 82.94 184 PHE A N 1
ATOM 1487 C CA . PHE A 1 184 ? -2.182 -15.452 13.114 1.00 82.94 184 PHE A CA 1
ATOM 1488 C C . PHE A 1 184 ? -2.864 -14.076 13.100 1.00 82.94 184 PHE A C 1
ATOM 1490 O O . PHE A 1 184 ? -2.701 -13.333 14.066 1.00 82.94 184 PHE A O 1
ATOM 1497 N N . TYR A 1 185 ? -3.670 -13.762 12.079 1.00 85.44 185 TYR A N 1
ATOM 1498 C CA . TYR A 1 185 ? -4.501 -12.555 12.054 1.00 85.44 185 TYR A CA 1
ATOM 1499 C C . TYR A 1 185 ? -5.656 -12.597 13.054 1.00 85.44 185 TYR A C 1
ATOM 1501 O O . TYR A 1 185 ? -6.196 -11.548 13.377 1.00 85.44 185 TYR A O 1
ATOM 1509 N N . SER A 1 186 ? -6.014 -13.769 13.582 1.00 83.88 186 SER A N 1
ATOM 1510 C CA . SER A 1 186 ? -7.180 -13.958 14.461 1.00 83.88 186 SER A CA 1
ATOM 1511 C C . SER A 1 186 ? -6.814 -14.438 15.871 1.00 83.88 186 SER A C 1
ATOM 1513 O O . SER A 1 186 ? -7.659 -14.966 16.589 1.00 83.88 186 SER A O 1
ATOM 1515 N N . ARG A 1 187 ? -5.555 -14.262 16.303 1.00 77.88 187 ARG A N 1
ATOM 1516 C CA . ARG A 1 187 ? -5.040 -14.798 17.584 1.00 77.88 187 ARG A CA 1
ATOM 1517 C C . ARG A 1 187 ? -5.774 -14.314 18.835 1.00 77.88 187 ARG A C 1
ATOM 1519 O O . ARG A 1 187 ? -5.716 -15.004 19.845 1.00 77.88 187 ARG A O 1
ATOM 1526 N N . ASN A 1 188 ? -6.418 -13.148 18.790 1.00 78.19 188 ASN A N 1
ATOM 1527 C CA . ASN A 1 188 ? -7.087 -12.561 19.957 1.00 78.19 188 ASN A CA 1
ATOM 1528 C C . ASN A 1 188 ? -8.617 -12.663 19.900 1.00 78.19 188 ASN A C 1
ATOM 1530 O O . ASN A 1 188 ? -9.291 -12.012 20.698 1.00 78.19 188 ASN A O 1
ATOM 1534 N N . LEU A 1 189 ? -9.176 -13.424 18.953 1.00 78.69 189 LEU A N 1
ATOM 1535 C CA . LEU A 1 189 ? -10.612 -13.687 18.932 1.00 78.69 189 LEU A CA 1
ATOM 1536 C C . LEU A 1 189 ? -10.988 -14.766 19.966 1.00 78.69 189 LEU A C 1
ATOM 1538 O O . LEU A 1 189 ? -10.179 -15.656 20.243 1.00 78.69 189 LEU A O 1
ATOM 1542 N N . PRO A 1 190 ? -12.205 -14.709 20.542 1.00 71.25 190 PRO A N 1
ATOM 1543 C CA . PRO A 1 190 ? -12.701 -15.731 21.461 1.00 71.25 190 PRO A CA 1
ATOM 1544 C C . PRO A 1 190 ? -12.650 -17.142 20.855 1.00 71.25 190 PRO A C 1
ATOM 1546 O O . PRO A 1 190 ? -12.935 -17.350 19.676 1.00 71.25 190 PRO A O 1
ATOM 1549 N N . GLN A 1 191 ? -12.304 -18.120 21.691 1.00 55.34 191 GLN A N 1
ATOM 1550 C CA . GLN A 1 191 ? -11.906 -19.480 21.303 1.00 55.34 191 GLN A CA 1
ATOM 1551 C C . GLN A 1 191 ? -13.024 -20.329 20.662 1.00 55.34 191 GLN A C 1
ATOM 1553 O O . GLN A 1 191 ? -12.727 -21.342 20.030 1.00 55.34 191 GLN A O 1
ATOM 1558 N N . GLU A 1 192 ? -14.288 -19.902 20.764 1.00 51.72 192 GLU A N 1
ATOM 1559 C CA . GLU A 1 192 ? -15.459 -20.603 20.207 1.00 51.72 192 GLU A CA 1
ATOM 1560 C C . GLU A 1 192 ? -15.415 -20.760 18.673 1.00 51.72 192 GLU A C 1
ATOM 1562 O O . GLU A 1 192 ? -16.023 -21.682 18.136 1.00 51.72 192 GLU A O 1
ATOM 1567 N N . GLU A 1 193 ? -14.649 -19.932 17.952 1.00 50.72 193 GLU A N 1
ATOM 1568 C CA . GLU A 1 193 ? -14.566 -19.981 16.481 1.00 50.72 193 GLU A CA 1
ATOM 1569 C C . GLU A 1 193 ? -13.347 -20.760 15.934 1.00 50.72 193 GLU A C 1
ATOM 1571 O O . GLU A 1 193 ? -13.270 -21.012 14.730 1.00 50.72 193 GLU A O 1
ATOM 1576 N N . MET A 1 194 ? -12.409 -21.212 16.782 1.00 45.12 194 MET A N 1
ATOM 1577 C CA . MET A 1 194 ? -11.226 -21.974 16.325 1.00 45.12 194 MET A CA 1
ATOM 1578 C C . MET A 1 194 ? -11.539 -23.430 15.933 1.00 45.12 194 MET A C 1
ATOM 1580 O O . MET A 1 194 ? -10.745 -24.067 15.240 1.00 45.12 194 MET A O 1
ATOM 1584 N N . LEU A 1 195 ? -12.707 -23.953 16.322 1.00 37.91 195 LEU A N 1
ATOM 1585 C CA . LEU A 1 195 ? -13.104 -25.358 16.139 1.00 37.91 195 LEU A CA 1
ATOM 1586 C C . LEU A 1 195 ? -13.419 -25.768 14.686 1.00 37.91 195 LEU A C 1
ATOM 1588 O O . LEU A 1 195 ? -13.656 -26.944 14.432 1.00 37.91 195 LEU A O 1
ATOM 1592 N N . SER A 1 196 ? -13.367 -24.850 13.713 1.00 35.12 196 SER A N 1
ATOM 1593 C CA . SER A 1 196 ? -13.498 -25.188 12.282 1.00 35.12 196 SER A CA 1
ATOM 1594 C C . SER A 1 196 ? -12.156 -25.356 11.556 1.00 35.12 196 SER A C 1
ATOM 1596 O O . SER A 1 196 ? -12.137 -25.845 10.423 1.00 35.12 196 SER A O 1
ATOM 1598 N N . CYS A 1 197 ? -11.032 -24.957 12.156 1.00 37.94 197 CYS A N 1
ATOM 1599 C CA . CYS A 1 197 ? -9.716 -25.158 11.556 1.00 37.94 197 CYS A CA 1
ATOM 1600 C C . CYS A 1 197 ? -9.205 -26.545 11.939 1.00 37.94 197 CYS A C 1
ATOM 1602 O O . CYS A 1 197 ? -8.508 -26.706 12.937 1.00 37.94 197 CYS A O 1
ATOM 1604 N N . SER A 1 198 ? -9.563 -27.552 11.136 1.00 34.72 198 SER A N 1
ATOM 1605 C CA . SER A 1 198 ? -8.944 -28.879 11.175 1.00 34.72 198 SER A CA 1
ATOM 1606 C C . SER A 1 198 ? -7.422 -28.731 11.084 1.00 34.72 198 SER A C 1
ATOM 1608 O O . SER A 1 198 ? -6.847 -28.537 10.010 1.00 34.72 198 SER A O 1
ATOM 1610 N N . GLY A 1 199 ? -6.775 -28.783 12.245 1.00 37.03 199 GLY A N 1
ATOM 1611 C CA . GLY A 1 199 ? -5.335 -28.746 12.390 1.00 37.03 199 GLY A CA 1
ATOM 1612 C C . GLY A 1 199 ? -4.725 -29.998 11.781 1.00 37.03 199 GLY A C 1
ATOM 1613 O O . GLY A 1 199 ? -4.973 -31.098 12.275 1.00 37.03 199 GLY A O 1
ATOM 1614 N N . ARG A 1 200 ? -3.943 -29.814 10.709 1.00 30.42 200 ARG A N 1
ATOM 1615 C CA . ARG A 1 200 ? -2.771 -30.650 10.381 1.00 30.42 200 ARG A CA 1
ATOM 1616 C C . ARG A 1 200 ? -1.964 -30.202 9.152 1.00 30.42 200 ARG A C 1
ATOM 1618 O O . ARG A 1 200 ? -0.803 -30.573 9.079 1.00 30.42 200 ARG A O 1
ATOM 1625 N N . CYS A 1 201 ? -2.488 -29.383 8.232 1.00 28.23 201 CYS A N 1
ATOM 1626 C CA . CYS A 1 201 ? -1.816 -29.204 6.926 1.00 28.23 201 CYS A CA 1
ATOM 1627 C C . CYS A 1 201 ? -0.963 -27.937 6.710 1.00 28.23 201 CYS A C 1
ATOM 1629 O O . CYS A 1 201 ? -0.150 -27.939 5.796 1.00 28.23 201 CYS A O 1
ATOM 1631 N N . VAL A 1 202 ? -1.087 -26.862 7.498 1.00 34.69 202 VAL A N 1
ATOM 1632 C CA . VAL A 1 202 ? -0.488 -25.554 7.109 1.00 34.69 202 VAL A CA 1
ATOM 1633 C C . VAL A 1 202 ? 0.817 -25.215 7.849 1.00 34.69 202 VAL A C 1
ATOM 1635 O O . VAL A 1 202 ? 1.472 -24.224 7.543 1.00 34.69 202 VAL A O 1
ATOM 1638 N N . LEU A 1 203 ? 1.262 -26.057 8.788 1.00 29.64 203 LEU A N 1
ATOM 1639 C CA . LEU A 1 203 ? 2.488 -25.790 9.556 1.00 29.64 203 LEU A CA 1
ATOM 1640 C C . LEU A 1 203 ? 3.780 -25.916 8.720 1.00 29.64 203 LEU A C 1
ATOM 1642 O O . LEU A 1 203 ? 4.834 -25.495 9.176 1.00 29.64 203 LEU A O 1
ATOM 1646 N N . PHE A 1 204 ? 3.711 -26.445 7.493 1.00 24.31 204 PHE A N 1
ATOM 1647 C CA . PHE A 1 204 ? 4.898 -26.761 6.690 1.00 24.31 204 PHE A CA 1
ATOM 1648 C C . PHE A 1 204 ? 5.517 -25.574 5.928 1.00 24.31 204 PHE A C 1
ATOM 1650 O O . PHE A 1 204 ? 6.630 -25.698 5.435 1.00 24.31 204 PHE A O 1
ATOM 1657 N N . ILE A 1 205 ? 4.839 -24.422 5.824 1.00 31.55 205 ILE A N 1
ATOM 1658 C CA . ILE A 1 205 ? 5.321 -23.296 4.989 1.00 31.55 205 ILE A CA 1
ATOM 1659 C C . ILE A 1 205 ? 6.049 -22.207 5.809 1.00 31.55 205 ILE A C 1
ATOM 1661 O O . ILE A 1 205 ? 6.743 -21.370 5.243 1.00 31.55 205 ILE A O 1
ATOM 1665 N N . ILE A 1 206 ? 5.959 -22.214 7.145 1.00 34.84 206 ILE A N 1
ATOM 1666 C CA . ILE A 1 206 ? 6.412 -21.081 7.987 1.00 34.84 206 ILE A CA 1
ATOM 1667 C C . ILE A 1 206 ? 7.796 -21.315 8.642 1.00 34.84 206 ILE A C 1
ATOM 1669 O O . ILE A 1 206 ? 8.299 -20.448 9.349 1.00 34.84 206 ILE A O 1
ATOM 1673 N N . GLU A 1 207 ? 8.482 -22.434 8.383 1.00 28.02 207 GLU A N 1
ATOM 1674 C CA . GLU A 1 207 ? 9.784 -22.720 9.024 1.00 28.02 207 GLU A CA 1
ATOM 1675 C C . GLU A 1 207 ? 11.010 -21.988 8.447 1.00 28.02 207 GLU A C 1
ATOM 1677 O O . GLU A 1 207 ? 12.123 -22.203 8.920 1.00 28.02 207 GLU A O 1
ATOM 1682 N N . PHE A 1 208 ? 10.847 -21.040 7.522 1.00 28.92 208 PHE A N 1
ATOM 1683 C CA . PHE A 1 208 ? 11.948 -20.152 7.137 1.00 28.92 208 PHE A CA 1
ATOM 1684 C C . PHE A 1 208 ? 11.807 -18.753 7.746 1.00 28.92 208 PHE A C 1
ATOM 1686 O O . PHE A 1 208 ? 11.285 -17.822 7.142 1.00 28.92 208 PHE A O 1
ATOM 1693 N N . GLY A 1 209 ? 12.356 -18.637 8.959 1.00 30.39 209 GLY A N 1
ATOM 1694 C CA . GLY A 1 209 ? 13.035 -17.436 9.441 1.00 30.39 209 GLY A CA 1
ATOM 1695 C C . GLY A 1 209 ? 12.162 -16.351 10.061 1.00 30.39 209 GLY A C 1
ATOM 1696 O O . GLY A 1 209 ? 11.788 -15.420 9.374 1.00 30.39 209 GLY A O 1
ATOM 1697 N N . PHE A 1 210 ? 11.969 -16.382 11.384 1.00 27.92 210 PHE A N 1
ATOM 1698 C CA . PHE A 1 210 ? 11.801 -15.163 12.191 1.00 27.92 210 PHE A CA 1
ATOM 1699 C C . PHE A 1 210 ? 12.141 -15.449 13.661 1.00 27.92 210 PHE A C 1
ATOM 1701 O O . PHE A 1 210 ? 11.298 -15.843 14.466 1.00 27.92 210 PHE A O 1
ATOM 1708 N N . ILE A 1 211 ? 13.406 -15.224 14.018 1.00 26.41 211 ILE A N 1
ATOM 1709 C CA . ILE A 1 211 ? 13.817 -14.976 15.401 1.00 26.41 211 ILE A CA 1
ATOM 1710 C C . ILE A 1 211 ? 13.828 -13.453 15.591 1.00 26.41 211 ILE A C 1
ATOM 1712 O O . ILE A 1 211 ? 14.331 -12.726 14.740 1.00 26.41 211 ILE A O 1
ATOM 1716 N N . LEU A 1 212 ? 13.322 -13.016 16.751 1.00 25.98 212 LEU A N 1
ATOM 1717 C CA . LEU A 1 212 ? 13.448 -11.685 17.365 1.00 25.98 212 LEU A CA 1
ATOM 1718 C C . LEU A 1 212 ? 12.327 -10.650 17.115 1.00 25.98 212 LEU A C 1
ATOM 1720 O O . LEU A 1 212 ? 12.511 -9.689 16.383 1.00 25.98 212 LEU A O 1
ATOM 1724 N N . VAL A 1 213 ? 11.232 -10.714 17.890 1.00 26.91 213 VAL A N 1
ATOM 1725 C CA . VAL A 1 213 ? 10.563 -9.488 18.387 1.00 26.91 213 VAL A CA 1
ATOM 1726 C C . VAL A 1 213 ? 10.056 -9.712 19.814 1.00 26.91 213 VAL A C 1
ATOM 1728 O O . VAL A 1 213 ? 8.988 -10.277 20.047 1.00 26.91 213 VAL A O 1
ATOM 1731 N N . HIS A 1 214 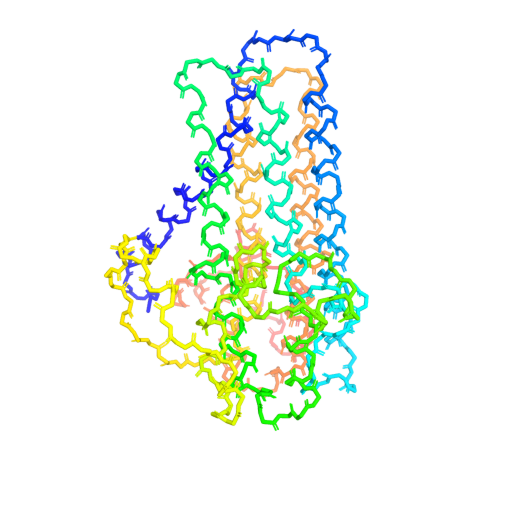? 10.822 -9.238 20.798 1.00 26.94 214 HIS A N 1
ATOM 1732 C CA . HIS A 1 214 ? 10.398 -9.208 22.195 1.00 26.94 214 HIS A CA 1
ATOM 1733 C C . HIS A 1 214 ? 9.655 -7.894 22.505 1.00 26.94 214 HIS A C 1
ATOM 1735 O O . HIS A 1 214 ? 10.231 -6.810 22.511 1.00 26.94 214 HIS A O 1
ATOM 1741 N N . LYS A 1 215 ? 8.351 -8.035 22.765 1.00 29.80 215 LYS A N 1
ATOM 1742 C CA . LYS A 1 215 ? 7.482 -7.290 23.699 1.00 29.80 215 LYS A CA 1
ATOM 1743 C C . LYS A 1 215 ? 7.900 -5.854 24.079 1.00 29.80 215 LYS A C 1
ATOM 1745 O O . LYS A 1 215 ? 8.801 -5.645 24.886 1.00 29.80 215 LYS A O 1
ATOM 1750 N N . THR A 1 216 ? 7.105 -4.861 23.674 1.00 25.19 216 THR A N 1
ATOM 1751 C CA . THR A 1 216 ? 6.952 -3.617 24.456 1.00 25.19 216 THR A CA 1
ATOM 1752 C C . THR A 1 216 ? 5.530 -3.064 24.337 1.00 25.19 216 THR A C 1
ATOM 1754 O O . THR A 1 216 ? 5.143 -2.448 23.348 1.00 25.19 216 THR A O 1
ATOM 1757 N N . HIS A 1 217 ? 4.734 -3.315 25.379 1.00 30.59 217 HIS A N 1
ATOM 1758 C CA . HIS A 1 217 ? 3.445 -2.673 25.627 1.00 30.59 217 HIS A CA 1
ATOM 1759 C C . HIS A 1 217 ? 3.660 -1.258 26.182 1.00 30.59 217 HIS A C 1
ATOM 1761 O O . HIS A 1 217 ? 4.384 -1.108 27.164 1.00 30.59 217 HIS A O 1
ATOM 1767 N N . ARG A 1 218 ? 2.957 -0.269 25.611 1.00 28.45 218 ARG A N 1
ATOM 1768 C CA . ARG A 1 218 ? 2.193 0.824 26.267 1.00 28.45 218 ARG A CA 1
ATOM 1769 C C . ARG A 1 218 ? 2.110 2.055 25.351 1.00 28.45 218 ARG A C 1
ATOM 1771 O O . ARG A 1 218 ? 3.060 2.372 24.648 1.00 28.45 218 ARG A O 1
ATOM 1778 N N . LEU A 1 219 ? 0.974 2.756 25.466 1.00 27.52 219 LEU A N 1
ATOM 1779 C CA . LEU A 1 219 ? 0.567 4.037 24.849 1.00 27.52 219 LEU A CA 1
ATOM 1780 C C . LEU A 1 219 ? -0.155 3.913 23.493 1.00 27.52 219 LEU A C 1
ATOM 1782 O O . LEU A 1 219 ? 0.417 4.032 22.414 1.00 27.52 219 LEU A O 1
ATOM 1786 N N . HIS A 1 220 ? -1.471 3.692 23.583 1.00 34.09 220 HIS A N 1
ATOM 1787 C CA . HIS A 1 220 ? -2.350 3.306 22.474 1.00 34.09 220 HIS A CA 1
ATOM 1788 C C . HIS A 1 220 ? -3.060 4.456 21.735 1.00 34.09 220 HIS A C 1
ATOM 1790 O O . HIS A 1 220 ? -3.765 4.176 20.769 1.00 34.09 220 HIS A O 1
ATOM 1796 N N . SER A 1 221 ? -2.892 5.726 22.126 1.00 30.52 221 SER A N 1
ATOM 1797 C CA . SER A 1 221 ? -3.691 6.820 21.537 1.00 30.52 221 SER A CA 1
ATOM 1798 C C . SER A 1 221 ? -2.918 7.856 20.710 1.00 30.52 221 SER A C 1
ATOM 1800 O O . SER A 1 221 ? -3.564 8.585 19.967 1.00 30.52 221 SER A O 1
ATOM 1802 N N . CYS A 1 222 ? -1.579 7.898 20.760 1.00 30.30 222 CYS A N 1
ATOM 1803 C CA . CYS A 1 222 ? -0.774 8.842 19.960 1.00 30.30 222 CYS A CA 1
ATOM 1804 C C . CYS A 1 222 ? -0.239 8.263 18.638 1.00 30.30 222 CYS A C 1
ATOM 1806 O O . CYS A 1 222 ? 0.289 9.009 17.824 1.00 30.30 222 CYS A O 1
ATOM 1808 N N . ARG A 1 223 ? -0.353 6.947 18.398 1.00 34.28 223 ARG A N 1
ATOM 1809 C CA . ARG A 1 223 ? 0.308 6.292 17.251 1.00 34.28 223 ARG A CA 1
ATOM 1810 C C . ARG A 1 223 ? -0.266 6.675 15.885 1.00 34.28 223 ARG A C 1
ATOM 1812 O O . ARG A 1 223 ? 0.507 6.820 14.958 1.00 34.28 223 ARG A O 1
ATOM 1819 N N . VAL A 1 224 ? -1.578 6.880 15.756 1.00 33.59 224 VAL A N 1
ATOM 1820 C CA . VAL A 1 224 ? -2.217 7.108 14.440 1.00 33.59 224 VAL A CA 1
ATOM 1821 C C . VAL A 1 224 ? -1.862 8.481 13.855 1.00 33.59 224 VAL A C 1
ATOM 1823 O O . VAL A 1 224 ? -1.591 8.586 12.665 1.00 33.59 224 VAL A O 1
ATOM 1826 N N . THR A 1 225 ? -1.791 9.511 14.699 1.00 37.06 225 THR A N 1
ATOM 1827 C CA . THR A 1 225 ? -1.367 10.869 14.319 1.00 37.06 225 THR A CA 1
ATOM 1828 C C . THR A 1 225 ? 0.115 10.896 13.935 1.00 37.06 225 THR A C 1
ATOM 1830 O O . THR A 1 225 ? 0.504 11.539 12.968 1.00 37.06 225 THR A O 1
ATOM 1833 N N . PHE A 1 226 ? 0.931 10.117 14.652 1.00 36.41 226 PHE A N 1
ATOM 1834 C CA . PHE A 1 226 ? 2.361 9.970 14.391 1.00 36.41 226 PHE A CA 1
ATOM 1835 C C . PHE A 1 226 ? 2.660 9.177 13.109 1.00 36.41 226 PHE A C 1
ATOM 1837 O O . PHE A 1 226 ? 3.690 9.409 12.490 1.00 36.41 226 PHE A O 1
ATOM 1844 N N . THR A 1 227 ? 1.792 8.245 12.703 1.00 40.56 227 THR A N 1
ATOM 1845 C CA . THR A 1 227 ? 1.952 7.478 11.456 1.00 40.56 227 THR A CA 1
ATOM 1846 C C . THR A 1 227 ? 1.675 8.339 10.225 1.00 40.56 227 THR A C 1
ATOM 1848 O O . THR A 1 227 ? 2.459 8.292 9.288 1.00 40.56 227 THR A O 1
ATOM 1851 N N . LEU A 1 228 ? 0.629 9.174 10.245 1.00 40.91 228 LEU A N 1
ATOM 1852 C CA . LEU A 1 228 ? 0.320 10.082 9.132 1.00 40.91 228 LEU A CA 1
ATOM 1853 C C . LEU A 1 228 ? 1.410 11.139 8.938 1.00 40.91 228 LEU A C 1
ATOM 1855 O O . LEU A 1 228 ? 1.854 11.343 7.818 1.00 40.91 228 LEU A O 1
ATOM 1859 N N . LEU A 1 229 ? 1.897 11.739 10.027 1.00 44.59 229 LEU A N 1
ATOM 1860 C CA . LEU A 1 229 ? 2.983 12.720 9.984 1.00 44.59 229 LEU A CA 1
ATOM 1861 C C . LEU A 1 229 ? 4.327 12.099 9.552 1.00 44.59 229 LEU A C 1
ATOM 1863 O O . LEU A 1 229 ? 5.094 12.732 8.837 1.00 44.59 229 LEU A O 1
ATOM 1867 N N . HIS A 1 230 ? 4.600 10.842 9.923 1.00 48.19 230 HIS A N 1
ATOM 1868 C CA . HIS A 1 230 ? 5.788 10.127 9.445 1.00 48.19 230 HIS A CA 1
ATOM 1869 C C . HIS A 1 230 ? 5.706 9.751 7.967 1.00 48.19 230 HIS A C 1
ATOM 1871 O O . HIS A 1 230 ? 6.695 9.931 7.269 1.00 48.19 230 HIS A O 1
ATOM 1877 N N . ILE A 1 231 ? 4.557 9.268 7.483 1.00 49.94 231 ILE A N 1
ATOM 1878 C CA . ILE A 1 231 ? 4.342 9.014 6.048 1.00 49.94 231 ILE A CA 1
ATOM 1879 C C . ILE A 1 231 ? 4.502 10.328 5.264 1.00 49.94 231 ILE A C 1
ATOM 1881 O O . ILE A 1 231 ? 5.137 10.344 4.216 1.00 49.94 231 ILE A O 1
ATOM 1885 N N . LEU A 1 232 ? 4.034 11.446 5.834 1.00 51.88 232 LEU A N 1
ATOM 1886 C CA . LEU A 1 232 ? 4.191 12.794 5.285 1.00 51.88 232 LEU A CA 1
ATOM 1887 C C . LEU A 1 232 ? 5.659 13.200 5.126 1.00 51.88 232 LEU A C 1
ATOM 1889 O O . LEU A 1 232 ? 6.078 13.606 4.045 1.00 51.88 232 LEU A O 1
ATOM 1893 N N . CYS A 1 233 ? 6.449 13.073 6.196 1.00 52.47 233 CYS A N 1
ATOM 1894 C CA . CYS A 1 233 ? 7.870 13.405 6.163 1.00 52.47 233 CYS A CA 1
ATOM 1895 C C . CYS A 1 233 ? 8.631 12.459 5.234 1.00 52.47 233 CYS A C 1
ATOM 1897 O O . CYS A 1 233 ? 9.472 12.920 4.473 1.00 52.47 233 CYS A O 1
ATOM 1899 N N . ILE A 1 234 ? 8.308 11.162 5.238 1.00 54.28 234 ILE A N 1
ATOM 1900 C CA . ILE A 1 234 ? 8.916 10.182 4.334 1.00 54.28 234 ILE A CA 1
ATOM 1901 C C . ILE A 1 234 ? 8.622 10.550 2.882 1.00 54.28 234 ILE A C 1
ATOM 1903 O O . ILE A 1 234 ? 9.557 10.575 2.097 1.00 54.28 234 ILE A O 1
ATOM 1907 N N . HIS A 1 235 ? 7.391 10.917 2.519 1.00 56.50 235 HIS A N 1
ATOM 1908 C CA . HIS A 1 235 ? 7.084 11.359 1.157 1.00 56.50 235 HIS A CA 1
ATOM 1909 C C . HIS A 1 235 ? 7.776 12.670 0.783 1.00 56.50 235 HIS A C 1
ATOM 1911 O O . HIS A 1 235 ? 8.321 12.755 -0.312 1.00 56.50 235 HIS A O 1
ATOM 1917 N N . ILE A 1 236 ? 7.830 13.666 1.672 1.00 58.53 236 ILE A N 1
ATOM 1918 C CA . ILE A 1 236 ? 8.550 14.922 1.401 1.00 58.53 236 ILE A CA 1
ATOM 1919 C C . ILE A 1 236 ? 10.041 14.642 1.172 1.00 58.53 236 ILE A C 1
ATOM 1921 O O . ILE A 1 236 ? 10.602 15.102 0.181 1.00 58.53 236 ILE A O 1
ATOM 1925 N N . PHE A 1 237 ? 10.672 13.841 2.034 1.00 58.56 237 PHE A N 1
ATOM 1926 C CA . PHE A 1 237 ? 12.075 13.450 1.878 1.00 58.56 237 PHE A CA 1
ATOM 1927 C C . PHE A 1 237 ? 12.308 12.557 0.656 1.00 58.56 237 PHE A C 1
ATOM 1929 O O . PHE A 1 237 ? 13.346 12.685 0.017 1.00 58.56 237 PHE A O 1
ATOM 1936 N N . LEU A 1 238 ? 11.358 11.690 0.302 1.00 61.22 238 LEU A N 1
ATOM 1937 C CA . LEU A 1 238 ? 11.423 10.842 -0.885 1.00 61.22 238 LEU A CA 1
ATOM 1938 C C . LEU A 1 238 ? 11.402 11.690 -2.157 1.00 61.22 238 LEU A C 1
ATOM 1940 O O . LEU A 1 238 ? 12.271 11.542 -3.005 1.00 61.22 238 LEU A O 1
ATOM 1944 N N . TRP A 1 239 ? 10.446 12.610 -2.268 1.00 61.72 239 TRP A N 1
ATOM 1945 C CA . TRP A 1 239 ? 10.288 13.467 -3.441 1.00 61.72 239 TRP A CA 1
ATOM 1946 C C . TRP A 1 239 ? 11.427 14.475 -3.581 1.00 61.72 239 TRP A C 1
ATOM 1948 O O . TRP A 1 239 ? 11.918 14.684 -4.688 1.00 61.72 239 TRP A O 1
ATOM 1958 N N . TRP A 1 240 ? 11.907 15.048 -2.473 1.00 65.06 240 TRP A N 1
ATOM 1959 C CA . TRP A 1 240 ? 13.099 15.898 -2.492 1.00 65.06 240 TRP A CA 1
ATOM 1960 C C . TRP A 1 240 ? 14.382 15.103 -2.739 1.00 65.06 240 TRP A C 1
ATOM 1962 O O . TRP A 1 240 ? 15.269 15.596 -3.424 1.00 65.06 240 TRP A O 1
ATOM 1972 N N . GLY A 1 241 ? 14.483 13.871 -2.237 1.00 59.69 241 GLY A N 1
ATOM 1973 C CA . GLY A 1 241 ? 15.611 12.977 -2.496 1.00 59.69 241 GLY A CA 1
ATOM 1974 C C . GLY A 1 241 ? 15.684 12.542 -3.959 1.00 59.69 241 GLY A C 1
ATOM 1975 O O . GLY A 1 241 ? 16.756 12.605 -4.551 1.00 59.69 241 GLY A O 1
ATOM 1976 N N . ILE A 1 242 ? 14.543 12.181 -4.554 1.00 61.75 242 ILE A N 1
ATOM 1977 C CA . ILE A 1 242 ? 14.410 11.906 -5.991 1.00 61.75 242 ILE A CA 1
ATOM 1978 C C . ILE A 1 242 ? 14.790 13.156 -6.785 1.00 61.75 242 ILE A C 1
ATOM 1980 O O . ILE A 1 242 ? 15.641 13.073 -7.660 1.00 61.75 242 ILE A O 1
ATOM 1984 N N . PHE A 1 243 ? 14.250 14.326 -6.428 1.00 62.75 243 PHE A N 1
ATOM 1985 C CA . PHE A 1 243 ? 14.592 15.584 -7.090 1.00 62.75 243 PHE A CA 1
ATOM 1986 C C . PHE A 1 243 ? 16.099 15.882 -7.039 1.00 62.75 243 PHE A C 1
ATOM 1988 O O . PHE A 1 243 ? 16.707 16.108 -8.081 1.00 62.75 243 PHE A O 1
ATOM 1995 N N . VAL A 1 244 ? 16.717 15.828 -5.853 1.00 62.06 244 VAL A N 1
ATOM 1996 C CA . VAL A 1 244 ? 18.160 16.056 -5.668 1.00 62.06 244 VAL A CA 1
ATOM 1997 C C . VAL A 1 244 ? 18.985 15.042 -6.458 1.00 62.06 244 VAL A C 1
ATOM 1999 O O . VAL A 1 244 ? 19.948 15.436 -7.110 1.00 62.06 244 VAL A O 1
ATOM 2002 N N . ALA A 1 245 ? 18.600 13.766 -6.465 1.00 57.03 245 ALA A N 1
ATOM 2003 C CA . ALA A 1 245 ? 19.272 12.739 -7.257 1.00 57.03 245 ALA A CA 1
ATOM 2004 C C . ALA A 1 245 ? 19.138 12.968 -8.773 1.00 57.03 245 ALA A C 1
ATOM 2006 O O . ALA A 1 245 ? 20.050 12.619 -9.518 1.00 57.03 245 ALA A O 1
ATOM 2007 N N . SER A 1 246 ? 18.041 13.581 -9.223 1.00 57.56 246 SER A N 1
ATOM 2008 C CA . SER A 1 246 ? 17.802 13.928 -10.626 1.00 57.56 246 SER A CA 1
ATOM 2009 C C . SER A 1 246 ? 18.466 15.240 -11.063 1.00 57.56 246 SER A C 1
ATOM 2011 O O . SER A 1 246 ? 18.657 15.433 -12.259 1.00 57.56 246 SER A O 1
ATOM 2013 N N . THR A 1 247 ? 18.874 16.126 -10.140 1.00 57.72 247 THR A N 1
ATOM 2014 C CA . THR A 1 247 ? 19.508 17.425 -10.477 1.00 57.72 247 THR A CA 1
ATOM 2015 C C . THR A 1 247 ? 20.682 17.382 -11.466 1.00 57.72 247 THR A C 1
ATOM 2017 O O . THR A 1 247 ? 20.790 18.333 -12.237 1.00 57.72 247 THR A O 1
ATOM 2020 N N . PRO A 1 248 ? 21.541 16.341 -11.524 1.00 55.97 248 PRO A N 1
ATOM 2021 C CA . PRO A 1 248 ? 22.634 16.295 -12.496 1.00 55.97 248 PRO A CA 1
ATOM 2022 C C . PRO A 1 248 ? 22.178 16.037 -13.942 1.00 55.97 248 PRO A C 1
ATOM 2024 O O . PRO A 1 248 ? 23.007 16.119 -14.842 1.00 55.97 248 PRO A O 1
ATOM 2027 N N . VAL A 1 249 ? 20.907 15.675 -14.156 1.00 56.84 249 VAL A N 1
ATOM 2028 C CA . VAL A 1 249 ? 20.376 15.161 -15.434 1.00 56.84 249 VAL A CA 1
ATOM 2029 C C . VAL A 1 249 ? 19.341 16.108 -16.068 1.00 56.84 249 VAL A C 1
ATOM 2031 O O . VAL A 1 249 ? 19.019 15.956 -17.238 1.00 56.84 249 VAL A O 1
ATOM 2034 N N . LEU A 1 250 ? 18.833 17.102 -15.329 1.00 56.31 250 LEU A N 1
ATOM 2035 C CA . LEU A 1 250 ? 17.731 17.965 -15.779 1.00 56.31 250 LEU A CA 1
ATOM 2036 C C . LEU A 1 250 ? 18.203 19.094 -16.714 1.00 56.31 250 LEU A C 1
ATOM 2038 O O . LEU A 1 250 ? 18.962 19.974 -16.297 1.00 56.31 250 LEU A O 1
ATOM 2042 N N . GLU A 1 251 ? 17.660 19.152 -17.937 1.00 55.19 251 GLU A N 1
ATOM 2043 C CA . GLU A 1 251 ? 17.877 20.256 -18.888 1.00 55.19 251 GLU A CA 1
ATOM 2044 C C . GLU A 1 251 ? 16.564 20.967 -19.288 1.00 55.19 251 GLU A C 1
ATOM 2046 O O . GLU A 1 251 ? 15.503 20.371 -19.465 1.00 55.19 251 GLU A O 1
ATOM 2051 N N . GLY A 1 252 ? 16.611 22.294 -19.459 1.00 63.28 252 GLY A N 1
ATOM 2052 C CA . GLY A 1 252 ? 15.516 23.063 -20.070 1.00 63.28 252 GLY A CA 1
ATOM 2053 C C . GLY A 1 252 ? 14.179 23.047 -19.307 1.00 63.28 252 GLY A C 1
ATOM 2054 O O . GLY A 1 252 ? 14.070 23.584 -18.209 1.00 63.28 252 GLY A O 1
ATOM 2055 N N . ALA A 1 253 ? 13.115 22.513 -19.913 1.00 52.91 253 ALA A N 1
ATOM 2056 C CA . ALA A 1 253 ? 11.768 22.511 -19.323 1.00 52.91 253 ALA A CA 1
ATOM 2057 C C . ALA A 1 253 ? 11.575 21.437 -18.232 1.00 52.91 253 ALA A C 1
ATOM 2059 O O . ALA A 1 253 ? 10.566 21.448 -17.528 1.00 52.91 253 ALA A O 1
ATOM 2060 N N . GLU A 1 254 ? 12.544 20.539 -18.043 1.00 56.41 254 GLU A N 1
ATOM 2061 C CA . GLU A 1 254 ? 12.492 19.466 -17.042 1.00 56.41 254 GLU A CA 1
ATOM 2062 C C . GLU A 1 254 ? 12.636 19.983 -15.601 1.00 56.41 254 GLU A C 1
ATOM 2064 O O . GLU A 1 254 ? 12.228 19.325 -14.644 1.00 56.41 254 GLU A O 1
ATOM 2069 N N . TRP A 1 255 ? 13.074 21.234 -15.424 1.00 64.19 255 TRP A N 1
ATOM 2070 C CA . TRP A 1 255 ? 12.992 21.935 -14.139 1.00 64.19 255 TRP A CA 1
ATOM 2071 C C . TRP A 1 255 ? 11.546 22.114 -13.649 1.00 64.19 255 TRP A C 1
ATOM 2073 O O . TRP A 1 255 ? 11.326 22.386 -12.470 1.00 64.19 255 TRP A O 1
ATOM 2083 N N . LEU A 1 256 ? 10.532 21.902 -14.500 1.00 58.78 256 LEU A N 1
ATOM 2084 C CA . LEU A 1 256 ? 9.138 21.906 -14.056 1.00 58.78 256 LEU A CA 1
ATOM 2085 C C . LEU A 1 256 ? 8.830 20.794 -13.035 1.00 58.78 256 LEU A C 1
ATOM 2087 O O . LEU A 1 256 ? 7.909 20.939 -12.230 1.00 58.78 256 LEU A O 1
ATOM 2091 N N . VAL A 1 257 ? 9.636 19.727 -12.998 1.00 58.97 257 VAL A N 1
ATOM 2092 C CA . VAL A 1 257 ? 9.515 18.635 -12.018 1.00 58.97 257 VAL A CA 1
ATOM 2093 C C . VAL A 1 257 ? 9.758 19.134 -10.585 1.00 58.97 257 VAL A C 1
ATOM 2095 O O . VAL A 1 257 ? 9.223 18.551 -9.648 1.00 58.97 257 VAL A O 1
ATOM 2098 N N . VAL A 1 258 ? 10.448 20.269 -10.396 1.00 62.72 258 VAL A N 1
ATOM 2099 C CA . VAL A 1 258 ? 10.644 20.937 -9.090 1.00 62.72 258 VAL A CA 1
ATOM 2100 C C . VAL A 1 258 ? 9.313 21.421 -8.496 1.00 62.72 258 VAL A C 1
ATOM 2102 O O . VAL A 1 258 ? 9.126 21.420 -7.276 1.00 62.72 258 VAL A O 1
ATOM 2105 N N . PHE A 1 259 ? 8.358 21.826 -9.342 1.00 68.06 259 PHE A N 1
ATOM 2106 C CA . PHE A 1 259 ? 7.079 22.351 -8.865 1.00 68.06 259 PHE A CA 1
ATOM 2107 C C . PHE A 1 259 ? 6.234 21.279 -8.187 1.00 68.06 259 PHE A C 1
ATOM 2109 O O . PHE A 1 259 ? 5.476 21.624 -7.292 1.00 68.06 259 PHE A O 1
ATOM 2116 N N . GLY A 1 260 ? 6.382 19.998 -8.542 1.00 66.62 260 GLY A N 1
ATOM 2117 C CA . GLY A 1 260 ? 5.661 18.897 -7.897 1.00 66.62 260 GLY A CA 1
ATOM 2118 C C . GLY A 1 260 ? 5.984 18.781 -6.401 1.00 66.62 260 GLY A C 1
ATOM 2119 O O . GLY A 1 260 ? 5.086 18.968 -5.581 1.00 66.62 260 GLY A O 1
ATOM 2120 N N . PRO A 1 261 ? 7.254 18.550 -6.017 1.00 61.53 261 PRO A N 1
ATOM 2121 C CA . PRO A 1 261 ? 7.693 18.528 -4.625 1.00 61.53 261 PRO A CA 1
ATOM 2122 C C . PRO A 1 261 ? 7.414 19.838 -3.889 1.00 61.53 261 PRO A C 1
ATOM 2124 O O . PRO A 1 261 ? 6.969 19.795 -2.747 1.00 61.53 261 PRO A O 1
ATOM 2127 N N . ILE A 1 262 ? 7.620 21.001 -4.520 1.00 69.56 262 ILE A N 1
ATOM 2128 C CA . ILE A 1 262 ? 7.323 22.296 -3.887 1.00 69.56 262 ILE A CA 1
ATOM 2129 C C . ILE A 1 262 ? 5.821 22.444 -3.627 1.00 69.56 262 ILE A C 1
ATOM 2131 O O . ILE A 1 262 ? 5.425 22.758 -2.508 1.00 69.56 262 ILE A O 1
ATOM 2135 N N . LEU A 1 263 ? 4.973 22.195 -4.627 1.00 69.19 263 LEU A N 1
ATOM 2136 C CA . LEU A 1 263 ? 3.520 22.301 -4.509 1.00 69.19 263 LEU A CA 1
ATOM 2137 C C . LEU A 1 263 ? 2.976 21.289 -3.502 1.00 69.19 263 LEU A C 1
ATOM 2139 O O . LEU A 1 263 ? 2.138 21.651 -2.685 1.00 69.19 263 LEU A O 1
ATOM 2143 N N . LEU A 1 264 ? 3.478 20.053 -3.511 1.00 62.84 264 LEU A N 1
ATOM 2144 C CA . LEU A 1 264 ? 3.114 19.031 -2.536 1.00 62.84 264 LEU A CA 1
ATOM 2145 C C . LEU A 1 264 ? 3.535 19.457 -1.123 1.00 62.84 264 LEU A C 1
ATOM 2147 O O . LEU A 1 264 ? 2.706 19.446 -0.219 1.00 62.84 264 LEU A O 1
ATOM 2151 N N . THR A 1 265 ? 4.771 19.925 -0.926 1.00 66.88 265 THR A N 1
ATOM 2152 C CA . THR A 1 265 ? 5.231 20.459 0.366 1.00 66.88 265 THR A CA 1
ATOM 2153 C C . THR A 1 265 ? 4.369 21.639 0.829 1.00 66.88 265 THR A C 1
ATOM 2155 O O . THR A 1 265 ? 3.977 21.686 1.995 1.00 66.88 265 THR A O 1
ATOM 2158 N N . LEU A 1 266 ? 3.996 22.560 -0.065 1.00 69.12 266 LEU A N 1
ATOM 2159 C CA . LEU A 1 266 ? 3.121 23.693 0.256 1.00 69.12 266 LEU A CA 1
ATOM 2160 C C . LEU A 1 266 ? 1.689 23.244 0.595 1.00 69.12 266 LEU A C 1
ATOM 2162 O O . LEU A 1 266 ? 1.141 23.666 1.611 1.00 69.12 266 LEU A O 1
ATOM 2166 N N . LEU A 1 267 ? 1.085 22.347 -0.187 1.00 63.41 267 LEU A N 1
ATOM 2167 C CA . LEU A 1 267 ? -0.237 21.771 0.098 1.00 63.41 267 LEU A CA 1
ATOM 2168 C C . LEU A 1 267 ? -0.262 21.048 1.458 1.00 63.41 267 LEU A C 1
ATOM 2170 O O . LEU A 1 267 ? -1.262 21.089 2.183 1.00 63.41 267 LEU A O 1
ATOM 2174 N N . LEU A 1 268 ? 0.838 20.395 1.829 1.00 63.75 268 LEU A N 1
ATOM 2175 C CA . LEU A 1 268 ? 0.948 19.633 3.070 1.00 63.75 268 LEU A CA 1
ATOM 2176 C C . LEU A 1 268 ? 1.187 20.516 4.301 1.00 63.75 268 LEU A C 1
ATOM 2178 O O . LEU A 1 268 ? 0.554 20.283 5.336 1.00 63.75 268 LEU A O 1
ATOM 2182 N N . LEU A 1 269 ? 2.046 21.534 4.186 1.00 65.38 269 LEU A N 1
ATOM 2183 C CA . LEU A 1 269 ? 2.307 22.501 5.257 1.00 65.38 269 LEU A CA 1
ATOM 2184 C C . LEU A 1 269 ? 1.111 23.436 5.486 1.00 65.38 269 LEU A C 1
ATOM 2186 O O . LEU A 1 269 ? 0.775 23.734 6.628 1.00 65.38 269 LEU A O 1
ATOM 2190 N N . PHE A 1 270 ? 0.428 23.875 4.425 1.00 64.06 270 PHE A N 1
ATOM 2191 C CA . PHE A 1 270 ? -0.577 24.935 4.545 1.00 64.06 270 PHE A CA 1
ATOM 2192 C C . PHE A 1 270 ? -2.032 24.457 4.546 1.00 64.06 270 PHE A C 1
ATOM 2194 O O . PHE A 1 270 ? -2.861 25.117 5.172 1.00 64.06 270 PHE A O 1
ATOM 2201 N N . LEU A 1 271 ? -2.377 23.345 3.880 1.00 59.19 271 LEU A N 1
ATOM 2202 C CA . LEU A 1 271 ? -3.787 2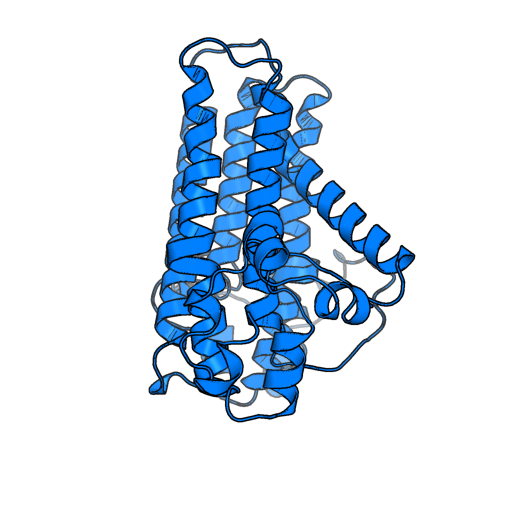3.023 3.601 1.00 59.19 271 LEU A CA 1
ATOM 2203 C C . LEU A 1 271 ? -4.322 21.750 4.264 1.00 59.19 271 LEU A C 1
ATOM 2205 O O . LEU A 1 271 ? -5.496 21.736 4.625 1.00 59.19 271 LEU A O 1
ATOM 2209 N N . SER A 1 272 ? -3.527 20.686 4.423 1.00 59.19 272 SER A N 1
ATOM 2210 C CA . SER A 1 272 ? -4.118 19.354 4.680 1.00 59.19 272 SER A CA 1
ATOM 2211 C C . SER A 1 272 ? -3.484 18.519 5.795 1.00 59.19 272 SER A C 1
ATOM 2213 O O . SER A 1 272 ? -4.203 17.799 6.485 1.00 59.19 272 SER A O 1
ATOM 2215 N N . GLY A 1 273 ? -2.166 18.591 5.996 1.00 62.69 273 GLY A N 1
ATOM 2216 C CA . GLY A 1 273 ? -1.458 17.658 6.877 1.00 62.69 273 GLY A CA 1
ATOM 2217 C C . GLY A 1 273 ? -1.334 18.163 8.311 1.00 62.69 273 GLY A C 1
ATOM 2218 O O . GLY A 1 273 ? -2.142 17.857 9.186 1.00 62.69 273 GLY A O 1
ATOM 2219 N N . VAL A 1 274 ? -0.289 18.949 8.552 1.00 64.38 274 VAL A N 1
ATOM 2220 C CA . VAL A 1 274 ? 0.077 19.460 9.881 1.00 64.38 274 VAL A CA 1
ATOM 2221 C C . VAL A 1 274 ? -1.019 20.333 10.518 1.00 64.38 274 VAL A C 1
ATOM 2223 O O . VAL A 1 274 ? -1.406 20.036 11.650 1.00 64.38 274 VAL A O 1
ATOM 2226 N N . PRO A 1 275 ? -1.598 21.342 9.831 1.00 65.88 275 PRO A N 1
ATOM 2227 C CA . PRO A 1 275 ? -2.549 22.251 10.474 1.00 65.88 275 PRO A CA 1
ATOM 2228 C C . PRO A 1 275 ? -3.843 21.568 10.929 1.00 65.88 275 PRO A C 1
ATOM 2230 O O . PRO A 1 275 ? -4.352 21.890 11.997 1.00 65.88 275 PRO A O 1
ATOM 2233 N N . MET A 1 276 ? -4.367 20.599 10.170 1.00 65.06 276 MET A N 1
ATOM 2234 C CA . MET A 1 276 ? -5.587 19.877 10.558 1.00 65.06 276 MET A CA 1
ATOM 2235 C C . MET A 1 276 ? -5.357 18.938 11.750 1.00 65.06 276 MET A C 1
ATOM 2237 O O . MET A 1 276 ? -6.238 18.776 12.598 1.00 65.06 276 MET A O 1
ATOM 2241 N N . LEU A 1 277 ? -4.179 18.309 11.823 1.00 67.25 277 LEU A N 1
ATOM 2242 C CA . LEU A 1 277 ? -3.823 17.419 12.929 1.00 67.25 277 LEU A CA 1
ATOM 2243 C C . LEU A 1 277 ? -3.605 18.201 14.227 1.00 67.25 277 LEU A C 1
ATOM 2245 O O . LEU A 1 277 ? -4.115 17.786 15.270 1.00 67.25 277 LEU A O 1
ATOM 2249 N N . GLU A 1 278 ? -2.905 19.334 14.149 1.00 72.88 278 GLU A N 1
ATOM 2250 C CA . GLU A 1 278 ? -2.721 20.252 15.276 1.00 72.88 278 GLU A CA 1
ATOM 2251 C C . GLU A 1 278 ? -4.065 20.832 15.743 1.00 72.88 278 GLU A C 1
ATOM 2253 O O . GLU A 1 278 ? -4.380 20.762 16.928 1.00 72.88 278 GLU A O 1
ATOM 2258 N N . ASP A 1 279 ? -4.928 21.273 14.821 1.00 71.81 279 ASP A N 1
ATOM 2259 C CA . ASP A 1 279 ? -6.276 21.777 15.129 1.00 71.81 279 ASP A CA 1
ATOM 2260 C C . ASP A 1 279 ? -7.139 20.729 15.858 1.00 71.81 279 ASP A C 1
ATOM 2262 O O . ASP A 1 279 ? -7.782 21.022 16.873 1.00 71.81 279 ASP A O 1
ATOM 2266 N N . SER A 1 280 ? -7.112 19.475 15.394 1.00 72.12 280 SER A N 1
ATOM 2267 C CA . SER A 1 280 ? -7.838 18.381 16.044 1.00 72.12 280 SER A CA 1
ATOM 2268 C C . SER A 1 280 ? -7.259 18.010 17.414 1.00 72.12 280 SER A C 1
ATOM 2270 O O . SER A 1 280 ? -8.018 17.566 18.285 1.00 72.12 280 SER A O 1
ATOM 2272 N N . ALA A 1 281 ? -5.942 18.117 17.603 1.00 69.88 281 ALA A N 1
ATOM 2273 C CA . ALA A 1 281 ? -5.285 17.829 18.872 1.00 69.88 281 ALA A CA 1
ATOM 2274 C C . ALA A 1 281 ? -5.546 18.945 19.895 1.00 69.88 281 ALA A C 1
ATOM 2276 O O . ALA A 1 281 ? -5.933 18.641 21.027 1.00 69.88 281 ALA A O 1
ATOM 2277 N N . ASP A 1 282 ? -5.472 20.208 19.472 1.00 76.38 282 ASP A N 1
ATOM 2278 C CA . ASP A 1 282 ? -5.790 21.383 20.284 1.00 76.38 282 ASP A CA 1
ATOM 2279 C C . ASP A 1 282 ? -7.230 21.341 20.793 1.00 76.38 282 ASP A C 1
ATOM 2281 O O . ASP A 1 282 ? -7.470 21.495 21.990 1.00 76.38 282 ASP A O 1
ATOM 2285 N N . LYS A 1 283 ? -8.198 21.024 19.924 1.00 77.88 283 LYS A N 1
ATOM 2286 C CA . LYS A 1 283 ? -9.611 20.881 20.322 1.00 77.88 283 LYS A CA 1
ATOM 2287 C C . LYS A 1 283 ? -9.830 19.810 21.390 1.00 77.88 283 LYS A C 1
ATOM 2289 O O . LYS A 1 283 ? -10.772 19.897 22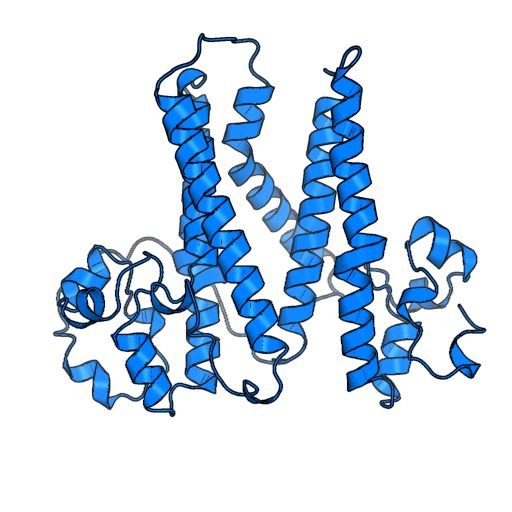.174 1.00 77.88 283 LYS A O 1
ATOM 2294 N N . LYS A 1 284 ? -8.988 18.774 21.416 1.00 75.81 284 LYS A N 1
ATOM 2295 C CA . LYS A 1 284 ? -9.134 17.627 22.320 1.00 75.81 284 LYS A CA 1
ATOM 2296 C C . LYS A 1 284 ? -8.339 17.777 23.618 1.00 75.81 284 LYS A C 1
ATOM 2298 O O . LYS A 1 284 ? -8.773 17.263 24.647 1.00 75.81 284 LYS A O 1
ATOM 2303 N N . PHE A 1 285 ? -7.182 18.434 23.571 1.00 76.38 285 PHE A N 1
ATOM 2304 C CA . PHE A 1 285 ? -6.214 18.458 24.669 1.00 76.38 285 PHE A CA 1
ATOM 2305 C C . PHE A 1 285 ? -5.744 19.862 25.067 1.00 76.38 285 PHE A C 1
ATOM 2307 O O . PHE A 1 285 ? -5.020 19.975 26.052 1.00 76.38 285 PHE A O 1
ATOM 2314 N N . GLY A 1 286 ? -6.174 20.930 24.388 1.00 72.69 286 GLY A N 1
ATOM 2315 C CA . GLY A 1 286 ? -5.732 22.312 24.637 1.00 72.69 286 GLY A CA 1
ATOM 2316 C C . GLY A 1 286 ? -5.928 22.786 26.082 1.00 72.69 286 GLY A C 1
ATOM 2317 O O . GLY A 1 286 ? -5.116 23.542 26.615 1.00 72.69 286 GLY A O 1
ATOM 2318 N N . ASN A 1 287 ? -6.933 22.248 26.779 1.00 76.50 287 ASN A N 1
ATOM 2319 C CA . ASN A 1 287 ? -7.194 22.561 28.187 1.00 76.50 287 ASN A CA 1
ATOM 2320 C C . ASN A 1 287 ? -6.278 21.810 29.175 1.00 76.50 287 ASN A C 1
ATOM 2322 O O . ASN A 1 287 ? -6.202 22.185 30.345 1.00 76.50 287 ASN A O 1
ATOM 2326 N N . VAL A 1 288 ? -5.509 20.817 28.724 1.00 81.50 288 VAL A N 1
ATOM 2327 C CA . VAL A 1 288 ? -4.590 20.031 29.560 1.00 81.50 288 VAL A CA 1
ATOM 2328 C C . VAL A 1 288 ? -3.230 20.729 29.663 1.00 81.50 288 VAL A C 1
ATOM 2330 O O . VAL A 1 288 ? -2.522 20.884 28.670 1.00 81.50 288 VAL A O 1
ATOM 2333 N N . ALA A 1 289 ? -2.810 21.089 30.880 1.00 75.81 289 ALA A N 1
ATOM 2334 C CA . ALA A 1 289 ? -1.541 21.791 31.118 1.00 75.81 289 ALA A CA 1
ATOM 2335 C C . ALA A 1 289 ? -0.311 21.028 30.585 1.00 75.81 289 ALA A C 1
ATOM 2337 O O . ALA A 1 289 ? 0.582 21.627 29.989 1.00 75.81 289 ALA A O 1
ATOM 2338 N N . GLY A 1 290 ? -0.295 19.698 30.728 1.00 75.69 290 GLY A N 1
ATOM 2339 C CA . GLY A 1 290 ? 0.783 18.858 30.197 1.00 75.69 290 GLY A CA 1
ATOM 2340 C C . GLY A 1 290 ? 0.872 18.866 28.667 1.00 75.69 290 GLY A C 1
ATOM 2341 O O . GLY A 1 290 ? 1.969 18.812 28.120 1.00 75.69 290 GLY A O 1
ATOM 2342 N N . TYR A 1 291 ? -0.261 18.992 27.970 1.00 77.12 291 TYR A N 1
ATOM 2343 C CA . TYR A 1 291 ? -0.283 19.103 26.510 1.00 77.12 291 TYR A CA 1
ATOM 2344 C C . TYR A 1 291 ? 0.240 20.466 26.043 1.00 77.12 291 TYR A C 1
ATOM 2346 O O . TYR A 1 291 ? 1.048 20.524 25.120 1.00 77.12 291 TYR A O 1
ATOM 2354 N N . ARG A 1 292 ? -0.128 21.552 26.735 1.00 75.62 292 ARG A N 1
ATOM 2355 C CA . ARG A 1 292 ? 0.405 22.894 26.445 1.00 75.62 292 ARG A CA 1
ATOM 2356 C C . ARG A 1 292 ? 1.917 22.969 26.646 1.00 75.62 292 ARG A C 1
ATOM 2358 O O . ARG A 1 292 ? 2.630 23.501 25.800 1.00 75.62 292 ARG A O 1
ATOM 2365 N N . HIS A 1 293 ? 2.424 22.362 27.720 1.00 75.62 293 HIS A N 1
ATOM 2366 C CA . HIS A 1 293 ? 3.866 22.267 27.950 1.00 75.62 293 HIS A CA 1
ATOM 2367 C C . HIS A 1 293 ? 4.574 21.457 26.855 1.00 75.62 293 HIS A C 1
ATOM 2369 O O . HIS A 1 293 ? 5.615 21.877 26.353 1.00 75.62 293 HIS A O 1
ATOM 2375 N N . TYR A 1 294 ? 3.987 20.331 26.438 1.00 74.50 294 TYR A N 1
ATOM 2376 C CA . TYR A 1 294 ? 4.501 19.533 25.326 1.00 74.50 294 TYR A CA 1
ATOM 2377 C C . TYR A 1 294 ? 4.583 20.349 24.027 1.00 74.50 294 TYR A C 1
ATOM 2379 O O . TYR A 1 294 ? 5.625 20.349 23.375 1.00 74.50 294 TYR A O 1
ATOM 2387 N N . LYS A 1 295 ? 3.524 21.094 23.694 1.00 75.44 295 LYS A N 1
ATOM 2388 C CA . LYS A 1 295 ? 3.451 21.898 22.468 1.00 75.44 295 LYS A CA 1
ATOM 2389 C C . LYS A 1 295 ? 4.480 23.035 22.439 1.00 75.44 295 LYS A C 1
ATOM 2391 O O . LYS A 1 295 ? 5.016 23.343 21.387 1.00 75.44 295 LYS A O 1
ATOM 2396 N N . ARG A 1 296 ? 4.828 23.610 23.597 1.00 72.25 296 ARG A N 1
ATOM 2397 C CA . ARG A 1 296 ? 5.874 24.649 23.710 1.00 72.25 296 ARG A CA 1
ATOM 2398 C C . ARG A 1 296 ? 7.305 24.124 23.631 1.00 72.25 296 ARG A C 1
ATOM 2400 O O . ARG A 1 296 ? 8.227 24.899 23.399 1.00 72.25 296 ARG A O 1
ATOM 2407 N N . THR A 1 297 ? 7.504 22.835 23.877 1.00 72.25 297 THR A N 1
ATOM 2408 C CA . THR A 1 297 ? 8.837 22.234 24.020 1.00 72.25 297 THR A CA 1
ATOM 2409 C C . THR A 1 297 ? 9.163 21.238 22.915 1.00 72.25 297 THR A C 1
ATOM 2411 O O . THR A 1 297 ? 10.273 20.722 22.872 1.00 72.25 297 THR A O 1
ATOM 2414 N N . THR A 1 298 ? 8.231 20.973 22.003 1.00 70.69 298 THR A N 1
ATOM 2415 C CA . THR A 1 298 ? 8.410 19.983 20.943 1.00 70.69 298 THR A CA 1
ATOM 2416 C C . THR A 1 298 ? 7.991 20.569 19.607 1.00 70.69 298 THR A C 1
ATOM 2418 O O . THR A 1 298 ? 6.839 20.962 19.450 1.00 70.69 298 THR A O 1
ATOM 2421 N N . SER A 1 299 ? 8.903 20.555 18.636 1.00 69.25 299 SER A N 1
ATOM 2422 C CA . SER A 1 299 ? 8.565 20.927 17.265 1.00 69.25 299 SER A CA 1
ATOM 2423 C C . SER A 1 299 ? 7.623 19.895 16.623 1.00 69.25 299 SER A C 1
ATOM 2425 O O . SER A 1 299 ? 7.833 18.688 16.814 1.00 69.25 299 SER A O 1
ATOM 2427 N N . PRO A 1 300 ? 6.622 20.322 15.831 1.00 64.56 300 PRO A N 1
ATOM 2428 C CA . PRO A 1 300 ? 5.740 19.421 15.098 1.00 64.56 300 PRO A CA 1
ATOM 2429 C C . PRO A 1 300 ? 6.476 18.647 14.001 1.00 64.56 300 PRO A C 1
ATOM 2431 O O . PRO A 1 300 ? 6.181 17.479 13.781 1.00 64.56 300 PRO A O 1
ATOM 2434 N N . LEU A 1 301 ? 7.428 19.280 13.311 1.00 61.69 301 LEU A N 1
ATOM 2435 C CA . LEU A 1 301 ? 8.013 18.753 12.073 1.00 61.69 301 LEU A CA 1
ATOM 2436 C C . LEU A 1 301 ? 9.431 18.214 12.257 1.00 61.69 301 LEU A C 1
ATOM 2438 O O . LEU A 1 301 ? 9.756 17.145 11.738 1.00 61.69 301 LEU A O 1
ATOM 2442 N N . ILE A 1 302 ? 10.278 18.932 12.998 1.00 63.69 302 ILE A N 1
ATOM 2443 C CA . ILE A 1 302 ? 11.708 18.621 13.100 1.00 63.69 302 ILE A CA 1
ATOM 2444 C C . ILE A 1 302 ? 12.031 18.149 14.513 1.00 63.69 302 ILE A C 1
ATOM 2446 O O . ILE A 1 302 ? 11.922 18.888 15.483 1.00 63.69 302 ILE A O 1
ATOM 2450 N N . LEU A 1 303 ? 12.469 16.898 14.648 1.00 59.69 303 LEU A N 1
ATOM 2451 C CA . LEU A 1 303 ? 12.812 16.323 15.948 1.00 59.69 303 LEU A CA 1
ATOM 2452 C C . LEU A 1 303 ? 14.035 17.022 16.558 1.00 59.69 303 LEU A C 1
ATOM 2454 O O . LEU A 1 303 ? 15.174 16.714 16.216 1.00 59.69 303 LEU A O 1
ATOM 2458 N N . LEU A 1 304 ? 13.782 17.909 17.517 1.00 67.69 304 LEU A N 1
ATOM 2459 C CA . LEU A 1 304 ? 14.795 18.569 18.335 1.00 67.69 304 LEU A CA 1
ATOM 2460 C C . LEU A 1 304 ? 14.636 18.173 19.812 1.00 67.69 304 LEU A C 1
ATOM 2462 O O . LEU A 1 304 ? 13.509 17.941 20.264 1.00 67.69 304 LEU A O 1
ATOM 2466 N N . PRO A 1 305 ? 15.739 18.079 20.582 1.00 73.94 305 PRO A N 1
ATOM 2467 C CA . PRO A 1 305 ? 15.662 17.943 22.033 1.00 73.94 305 PRO A CA 1
ATOM 2468 C C . PRO A 1 305 ? 14.852 19.099 22.647 1.00 73.94 305 PRO A C 1
ATOM 2470 O O . PRO A 1 305 ? 15.025 20.238 22.200 1.00 73.94 305 PRO A O 1
ATOM 2473 N N . PRO A 1 306 ? 13.998 18.851 23.658 1.00 71.06 306 PRO A N 1
ATOM 2474 C CA . PRO A 1 306 ? 13.148 19.881 24.258 1.00 71.06 306 PRO A CA 1
ATOM 2475 C C . PRO A 1 306 ? 13.908 21.103 24.773 1.00 71.06 306 PRO A C 1
ATOM 2477 O O . PRO A 1 306 ? 13.429 22.231 24.676 1.00 71.06 306 PRO A O 1
ATOM 2480 N N . GLU A 1 307 ? 15.116 20.880 25.281 1.00 76.81 307 GLU A N 1
ATOM 2481 C CA . GLU A 1 307 ? 16.002 21.912 25.813 1.00 76.81 307 GLU A CA 1
ATOM 2482 C C . GLU A 1 307 ? 16.534 22.820 24.691 1.00 76.81 307 GLU A C 1
ATOM 2484 O O . GLU A 1 307 ? 16.607 24.042 24.832 1.00 76.81 307 GLU A O 1
ATOM 2489 N N . VAL A 1 308 ? 16.853 22.223 23.540 1.00 77.38 308 VAL A N 1
ATOM 2490 C CA . VAL A 1 308 ? 17.321 22.941 22.348 1.00 77.38 308 VAL A CA 1
ATOM 2491 C C . VAL A 1 308 ? 16.164 23.705 21.721 1.00 77.38 308 VAL A C 1
ATOM 2493 O O . VAL A 1 308 ? 16.273 24.894 21.463 1.00 77.38 308 VAL A O 1
ATOM 2496 N N . TYR A 1 309 ? 15.021 23.058 21.531 1.00 77.00 309 TYR A N 1
ATOM 2497 C CA . TYR A 1 309 ? 13.865 23.702 20.923 1.00 77.00 309 TYR A CA 1
ATOM 2498 C C . TYR A 1 309 ? 13.289 24.840 21.782 1.00 77.00 309 TYR A C 1
ATOM 2500 O O . TYR A 1 309 ? 12.933 25.900 21.264 1.00 77.00 309 TYR A O 1
ATOM 2508 N N . GLY A 1 310 ? 13.232 24.651 23.103 1.00 75.19 310 GLY A N 1
ATOM 2509 C CA . GLY A 1 310 ? 12.741 25.661 24.041 1.00 75.19 310 GLY A CA 1
ATOM 2510 C C . GLY A 1 310 ? 13.589 26.937 24.076 1.00 75.19 310 GLY A C 1
ATOM 2511 O O . GLY A 1 310 ? 13.060 27.996 24.396 1.00 75.19 310 GLY A O 1
ATOM 2512 N N . SER A 1 311 ? 14.871 26.852 23.705 1.00 81.25 311 SER A N 1
ATOM 2513 C CA . SER A 1 311 ? 15.796 27.995 23.657 1.00 81.25 311 SER A CA 1
ATOM 2514 C C . SER A 1 311 ? 15.825 28.724 22.309 1.00 81.25 311 SER A C 1
ATOM 2516 O O . SER A 1 311 ? 16.430 29.791 22.210 1.00 81.25 311 SER A O 1
ATOM 2518 N N . LEU A 1 312 ? 15.161 28.193 21.274 1.00 81.12 312 LEU A N 1
ATOM 2519 C CA . LEU A 1 312 ? 15.133 28.824 19.956 1.00 81.12 312 LEU A CA 1
ATOM 2520 C C . LEU A 1 312 ? 14.159 30.012 19.918 1.00 81.12 312 LEU A C 1
ATOM 2522 O O . LEU A 1 312 ? 13.025 29.893 20.395 1.00 81.12 312 LEU A O 1
ATOM 2526 N N . PRO A 1 313 ? 14.554 31.135 19.294 1.00 81.75 313 PRO A N 1
ATOM 2527 C CA . PRO A 1 313 ? 13.664 32.269 19.115 1.00 81.75 313 PRO A CA 1
ATOM 2528 C C . PRO A 1 313 ? 12.559 31.964 18.091 1.00 81.75 313 PRO A C 1
ATOM 2530 O O . PRO A 1 313 ? 12.768 31.256 17.105 1.00 81.75 313 PRO A O 1
ATOM 2533 N N . SER A 1 314 ? 11.396 32.570 18.311 1.00 74.50 314 SER A N 1
ATOM 2534 C CA . SER A 1 314 ? 10.192 32.567 17.468 1.00 74.50 314 SER A CA 1
ATOM 2535 C C . SER A 1 314 ? 10.447 32.629 15.956 1.00 74.50 314 SER A C 1
ATOM 2537 O O . SER A 1 314 ? 10.001 31.780 15.178 1.00 74.50 314 SER A O 1
ATOM 2539 N N . TRP A 1 315 ? 11.253 33.604 15.523 1.00 78.06 315 TRP A N 1
ATOM 2540 C CA . TRP A 1 315 ? 11.567 33.815 14.108 1.00 78.06 315 TRP A CA 1
ATOM 2541 C C . TRP A 1 315 ? 12.331 32.632 13.494 1.00 78.06 315 TRP A C 1
ATOM 2543 O O . TRP A 1 315 ? 12.119 32.297 12.329 1.00 78.06 315 TRP A O 1
ATOM 2553 N N . PHE A 1 316 ? 13.181 31.962 14.278 1.00 80.50 316 PHE A N 1
ATOM 2554 C CA . PHE A 1 316 ? 13.943 30.800 13.830 1.00 80.50 316 PHE A CA 1
ATOM 2555 C C . PHE A 1 316 ? 13.032 29.580 13.681 1.00 80.50 316 PHE A C 1
ATOM 2557 O O . PHE A 1 316 ? 13.113 28.864 12.684 1.00 80.50 316 PHE A O 1
ATOM 2564 N N . LYS A 1 317 ? 12.115 29.384 14.635 1.00 78.75 317 LYS A N 1
ATOM 2565 C CA . LYS A 1 317 ? 11.099 28.324 14.583 1.00 78.75 317 LYS A CA 1
ATOM 2566 C C . LYS A 1 317 ? 10.201 28.462 13.353 1.00 78.75 317 LYS A C 1
ATOM 2568 O O . LYS A 1 317 ? 10.012 27.501 12.613 1.00 78.75 317 LYS A O 1
ATOM 2573 N N . THR A 1 318 ? 9.747 29.678 13.063 1.00 73.31 318 THR A N 1
ATOM 2574 C CA . THR A 1 318 ? 8.911 29.941 11.883 1.00 73.31 318 THR A CA 1
ATOM 2575 C C . THR A 1 318 ? 9.675 29.718 10.575 1.00 73.31 318 THR A C 1
ATOM 2577 O O . THR A 1 318 ? 9.165 29.080 9.658 1.00 73.31 318 THR A O 1
ATOM 2580 N N . THR A 1 319 ? 10.913 30.217 10.491 1.00 71.38 319 THR A N 1
ATOM 2581 C CA . THR A 1 319 ? 11.687 30.238 9.237 1.00 71.38 319 THR A CA 1
ATOM 2582 C C . THR A 1 319 ? 12.309 28.884 8.900 1.00 71.38 319 THR A C 1
ATOM 2584 O O . THR A 1 319 ? 12.276 28.465 7.748 1.00 71.38 319 THR A O 1
ATOM 2587 N N . PHE A 1 320 ? 12.882 28.198 9.891 1.00 71.69 320 PHE A N 1
ATOM 2588 C CA . PHE A 1 320 ? 13.678 26.985 9.671 1.00 71.69 320 PHE A CA 1
ATOM 2589 C C . PHE A 1 320 ? 12.995 25.708 10.150 1.00 71.69 320 PHE A C 1
ATOM 2591 O O . PHE A 1 320 ? 13.312 24.632 9.651 1.00 71.69 320 PHE A O 1
ATOM 2598 N N . LEU A 1 321 ? 12.063 25.808 11.103 1.00 70.06 321 LEU A N 1
ATOM 2599 C CA . LEU A 1 321 ? 11.281 24.658 11.575 1.00 70.06 321 LEU A CA 1
ATOM 2600 C C . LEU A 1 321 ? 9.869 24.620 10.975 1.00 70.06 321 LEU A C 1
ATOM 2602 O O . LEU A 1 321 ? 9.098 23.717 11.296 1.00 70.06 321 LEU A O 1
ATOM 2606 N N . PHE A 1 322 ? 9.556 25.565 10.077 1.00 71.31 322 PHE A N 1
ATOM 2607 C CA . PHE A 1 322 ? 8.274 25.691 9.378 1.00 71.31 322 PHE A CA 1
ATOM 2608 C C . PHE A 1 322 ? 7.068 25.748 10.328 1.00 71.31 322 PHE A C 1
ATOM 2610 O O . PHE A 1 322 ? 5.985 25.259 10.003 1.00 71.31 322 PHE A O 1
ATOM 2617 N N . GLU A 1 323 ? 7.251 26.328 11.516 1.00 71.25 323 GLU A N 1
ATOM 2618 C CA . GLU A 1 323 ? 6.201 26.481 12.522 1.00 71.25 323 GLU A CA 1
ATOM 2619 C C . GLU A 1 323 ? 5.442 27.777 12.318 1.00 71.25 323 GLU A C 1
ATOM 2621 O O . GLU A 1 323 ? 5.834 28.845 12.783 1.00 71.25 323 GLU A O 1
ATOM 2626 N N . PHE A 1 324 ? 4.331 27.678 11.603 1.00 75.75 324 PHE A N 1
ATOM 2627 C CA . PHE A 1 324 ? 3.522 28.844 11.324 1.00 75.75 324 PHE A CA 1
ATOM 2628 C C . PHE A 1 324 ? 2.514 29.113 12.452 1.00 75.75 324 PHE A C 1
ATOM 2630 O O . PHE A 1 324 ? 1.923 28.169 12.988 1.00 75.75 324 PHE A O 1
ATOM 2637 N N . PRO A 1 325 ? 2.202 30.391 12.748 1.00 67.19 325 PRO A N 1
ATOM 2638 C CA . PRO A 1 325 ? 1.260 30.769 13.810 1.00 67.19 325 PRO A CA 1
ATOM 2639 C C . PRO A 1 325 ? -0.121 30.112 13.692 1.00 67.19 325 PRO A C 1
ATOM 2641 O O . PRO A 1 325 ? -0.838 29.941 14.678 1.00 67.19 325 PRO A O 1
ATOM 2644 N N . PHE A 1 326 ? -0.518 29.715 12.479 1.00 71.19 326 PHE A N 1
ATOM 2645 C CA . PHE A 1 326 ? -1.814 29.092 12.252 1.00 71.19 326 PHE A CA 1
ATOM 2646 C C . PHE A 1 326 ? -1.946 27.663 12.803 1.00 71.19 326 PHE A C 1
ATOM 2648 O O . PHE A 1 326 ? -3.073 27.201 12.963 1.00 71.19 326 PHE A O 1
ATOM 2655 N N . TYR A 1 327 ? -0.843 26.999 13.165 1.00 68.94 327 TYR A N 1
ATOM 2656 C CA . TYR A 1 327 ? -0.848 25.684 13.824 1.00 68.94 327 TYR A CA 1
ATOM 2657 C C . TYR A 1 327 ? -1.329 25.720 15.285 1.00 68.94 327 TYR A C 1
ATOM 2659 O O . TYR A 1 327 ? -1.593 24.675 15.875 1.00 68.94 327 TYR A O 1
ATOM 2667 N N . SER A 1 328 ? -1.459 26.910 15.876 1.00 65.19 328 SER A N 1
ATOM 2668 C CA . SER A 1 328 ? -1.819 27.095 17.290 1.00 65.19 328 SER A CA 1
ATOM 2669 C C . SER A 1 328 ? -3.040 27.997 17.490 1.00 65.19 328 SER A C 1
ATOM 2671 O O . SER A 1 328 ? -3.260 28.496 18.591 1.00 65.19 328 SER A O 1
ATOM 2673 N N . ARG A 1 329 ? -3.865 28.199 16.450 1.00 65.38 329 ARG A N 1
ATOM 2674 C CA . ARG A 1 329 ? -5.023 29.124 16.468 1.00 65.38 329 ARG A CA 1
ATOM 2675 C C . ARG A 1 329 ? -6.062 28.850 17.557 1.00 65.38 329 ARG A C 1
ATOM 2677 O O . ARG A 1 329 ? -6.828 29.750 17.878 1.00 65.38 329 ARG A O 1
ATOM 2684 N N . ASN A 1 330 ? -6.103 27.636 18.103 1.00 66.50 330 ASN A N 1
ATOM 2685 C CA . ASN A 1 330 ? -7.080 27.235 19.117 1.00 66.50 330 ASN A CA 1
ATOM 2686 C C . ASN A 1 330 ? -6.522 27.246 20.548 1.00 66.50 330 ASN A C 1
ATOM 2688 O O . ASN A 1 330 ? -7.215 26.819 21.474 1.00 66.50 330 ASN A O 1
ATOM 2692 N N . LEU A 1 331 ? -5.276 27.686 20.743 1.00 65.19 331 LEU A N 1
ATOM 2693 C CA . LEU A 1 331 ? -4.712 27.881 22.075 1.00 65.19 331 LEU A CA 1
ATOM 2694 C C . LEU A 1 331 ? -5.141 29.240 22.662 1.00 65.19 331 LEU A C 1
ATOM 2696 O O . LEU A 1 331 ? -5.426 30.176 21.912 1.00 65.19 331 LEU A O 1
ATOM 2700 N N . PRO A 1 332 ? -5.181 29.377 24.001 1.00 64.56 332 PRO A N 1
ATOM 2701 C CA . PRO A 1 332 ? -5.490 30.643 24.661 1.00 64.56 332 PRO A CA 1
ATOM 2702 C C . PRO A 1 332 ? -4.567 31.783 24.201 1.00 64.56 332 PRO A C 1
ATOM 2704 O O . PRO A 1 332 ? -3.362 31.595 24.036 1.00 64.56 332 PRO A O 1
ATOM 2707 N N . GLN A 1 333 ? -5.139 32.977 24.039 1.00 57.06 333 GLN A N 1
ATOM 2708 C CA . GLN A 1 333 ? -4.514 34.153 23.417 1.00 57.06 333 GLN A CA 1
ATOM 2709 C C . GLN A 1 333 ? -3.223 34.624 24.119 1.00 57.06 333 GLN A C 1
ATOM 2711 O O . GLN A 1 333 ? -2.331 35.162 23.468 1.00 57.06 333 GLN A O 1
ATOM 2716 N N . GLU A 1 334 ? -3.086 34.345 25.418 1.00 56.41 334 GLU A N 1
ATOM 2717 C CA . GLU A 1 334 ? -1.888 34.629 26.222 1.00 56.41 334 GLU A CA 1
ATOM 2718 C C . GLU A 1 334 ? -0.656 33.810 25.793 1.00 56.41 334 GLU A C 1
ATOM 2720 O O . GLU A 1 334 ? 0.471 34.265 25.970 1.00 56.41 334 GLU A O 1
ATOM 2725 N N . GLU A 1 335 ? -0.843 32.631 25.184 1.00 54.50 335 GLU A N 1
ATOM 2726 C CA . GLU A 1 335 ? 0.255 31.777 24.708 1.00 54.50 335 GLU A CA 1
ATOM 2727 C C . GLU A 1 335 ? 0.614 32.018 23.233 1.00 54.50 335 GLU A C 1
ATOM 2729 O O . GLU A 1 335 ? 1.643 31.520 22.790 1.00 54.50 335 GLU A O 1
ATOM 2734 N N . MET A 1 336 ? -0.172 32.793 22.469 1.00 50.91 336 MET A N 1
ATOM 2735 C CA . MET A 1 336 ? 0.164 33.154 21.077 1.00 50.91 336 MET A CA 1
ATOM 2736 C C . MET A 1 336 ? 1.292 34.192 20.985 1.00 50.91 336 MET A C 1
ATOM 2738 O O . MET A 1 336 ? 1.973 34.263 19.969 1.00 50.91 336 MET A O 1
ATOM 2742 N N . LEU A 1 337 ? 1.503 34.978 22.045 1.00 44.94 337 LEU A N 1
ATOM 2743 C CA . LEU A 1 337 ? 2.479 36.075 22.086 1.00 44.94 337 LEU A CA 1
ATOM 2744 C C . LEU A 1 337 ? 3.920 35.619 22.386 1.00 44.94 337 LEU A C 1
ATOM 2746 O O . LEU A 1 337 ? 4.829 36.445 22.371 1.00 44.94 337 LEU A O 1
ATOM 2750 N N . SER A 1 338 ? 4.140 34.326 22.655 1.00 48.62 338 SER A N 1
ATOM 2751 C CA . SER A 1 338 ? 5.472 33.739 22.873 1.00 48.62 338 SER A CA 1
ATOM 2752 C C . SER A 1 338 ? 6.005 32.929 21.681 1.00 48.62 338 SER A C 1
ATOM 2754 O O . SER A 1 338 ? 6.991 32.208 21.844 1.00 48.62 338 SER A O 1
ATOM 2756 N N . TRP A 1 339 ? 5.329 32.990 20.528 1.00 45.59 339 TRP A N 1
ATOM 2757 C CA . TRP A 1 339 ? 5.660 32.245 19.305 1.00 45.59 339 TRP A CA 1
ATOM 2758 C C . TRP A 1 339 ? 6.303 33.080 18.223 1.00 45.59 339 TRP A C 1
ATOM 2760 O O . TRP A 1 339 ? 6.234 34.326 18.297 1.00 45.59 339 TRP A O 1
#

Sequence (339 aa):
MRSNLGKLAIFWLLQAVWVWTVSLPVTIVNSSNRYPSLHAEDIIGWAMWSVGILVEATADQQKLAFKNVLENRGKWCNVGVWKYSRHPNYFGEIFLWWGIFVASTPVLEGAEWLVVFGPILLTLLLLFLSGVPMLEDSADKKFGNVAGYRHYKRTTSPLILLPPEVYGSLPSWFKTTFLFEFPFYSRNLPQEEMLSCSGRCVLFIIEFGFILVHKTHRLHSCRVTFTLLHILCIHIFLWWGIFVASTPVLEGAEWLVVFGPILLTLLLLFLSGVPMLEDSADKKFGNVAGYRHYKRTTSPLILLPPEVYGSLPSWFKTTFLFEFPFYSRNLPQEEMLSW

Secondary structure (DSSP, 8-state):
-TT-HHHHHHHHHHHHHHHHHHHHHHHHHHH----PPP-HHHHHHHHHHHHHHHHHHHHHHHHHHHHHSGGGTT----SGGGGT-SSHHHHHHHHHHHHHHHHHGGG--GGGGGGGHHHHHHHHIIIIISSHHHHHHHHHHHHTT-HHHHHHHHHS-SSS---HHHHHHS-HHHHHHHS---GGGGTTS-GGGGGGS-TTSSTTS--S------------SSHHHHHHHHHHHHHHHHHHHHHHHHTTT--GGGGGGGHHHHHHHHHIIIIISHHHHHHHHHHHHTT-HHHHHHHHHS-SSS---HHHHHHS-HHHHHHHS---GGGGTTS-HHHHTT-

Organism: NCBI:txid185542

Radius of gyration: 23.0 Å; chains: 1; bounding box: 44×67×59 Å

pLDDT: mean 75.02, std 19.78, range [24.31, 98.12]

InterPro domains:
  IPR010721 Probable O-methyltransferase UstE-like [PF06966] (6-156)
  IPR010721 Probable O-methyltransferase UstE-like [PF06966] (236-298)
  IPR010721 Probable O-methyltransferase UstE-like [PTHR32251] (1-187)

Foldseek 3Di:
DLVDVVVVVVVVVVVVVLLCLLCLLVVLQVVDPDDDDDDPLLVQLVVQLVVLVVQQVVVVVQQVVLVVDPVSVLHQRCDDQCVQAVCSNLLSVLSNSVSSNSSSVVVDDDPSNSSVSNSVVSNCCQLPNDNQLVVLVVCCVRPLVPPVVVLSVLQYQHYDRHHSVVSNPDQPVCSVPPRVPDPSSCVNHDPPPVVRPPPDPDPPPPPPDDDDDDDDDDDDPCVVLVVLLVVLLSVLCSLVVVVVVCVVPDDDPSCVSVCVSVVSVCCCLPPPRQQVSLVVCCVVCLPPPVVVLCPLQAQPRDGDHSVVSNPDQPVCCCPPSVDDLSSCVSHDPVVSVRD